Protein AF-A0A0P0WEF0-F1 (afdb_monomer_lite)

Structure (mmCIF, N/CA/C/O backbone):
data_AF-A0A0P0WEF0-F1
#
_entry.id   AF-A0A0P0WEF0-F1
#
loop_
_atom_site.group_PDB
_atom_site.id
_atom_site.type_symbol
_atom_site.label_atom_id
_atom_site.label_alt_id
_atom_site.label_comp_id
_atom_site.label_asym_id
_atom_site.label_entity_id
_atom_site.label_seq_id
_atom_site.pdbx_PDB_ins_code
_atom_site.Cartn_x
_atom_site.Cartn_y
_atom_site.Cartn_z
_atom_site.occupancy
_atom_site.B_iso_or_equiv
_atom_site.auth_seq_id
_atom_site.auth_comp_id
_atom_site.auth_asym_id
_atom_site.auth_atom_id
_atom_site.pdbx_PDB_model_num
ATOM 1 N N . MET A 1 1 ? 0.251 -20.644 21.981 1.00 50.22 1 MET A N 1
ATOM 2 C CA . MET A 1 1 ? 0.209 -19.519 22.945 1.00 50.22 1 MET A CA 1
ATOM 3 C C . MET A 1 1 ? -1.000 -18.597 22.724 1.00 50.22 1 MET A C 1
ATOM 5 O O . MET A 1 1 ? -1.786 -18.455 23.649 1.00 50.22 1 MET A O 1
ATOM 9 N N . MET A 1 2 ? -1.236 -18.055 21.515 1.00 48.12 2 MET A N 1
ATOM 10 C CA . MET A 1 2 ? -2.402 -17.180 21.246 1.00 48.12 2 MET A CA 1
ATOM 11 C C . MET A 1 2 ? -3.769 -17.810 21.558 1.00 48.12 2 MET A C 1
ATOM 13 O O . MET A 1 2 ? -4.614 -17.147 22.145 1.00 48.12 2 MET A O 1
ATOM 17 N N . ALA A 1 3 ? -3.991 -19.085 21.220 1.00 50.88 3 ALA A N 1
ATOM 18 C CA . ALA A 1 3 ? -5.283 -19.733 21.471 1.00 50.88 3 ALA A CA 1
ATOM 19 C C . ALA A 1 3 ? -5.674 -19.712 22.962 1.00 50.88 3 ALA A C 1
ATOM 21 O O . ALA A 1 3 ? -6.790 -19.336 23.301 1.00 50.88 3 ALA A O 1
ATOM 22 N N . GLN A 1 4 ? -4.731 -20.020 23.861 1.00 58.22 4 GLN A N 1
ATOM 23 C CA . GLN A 1 4 ? -4.962 -19.935 25.308 1.00 58.22 4 GLN A CA 1
ATOM 24 C C . GLN A 1 4 ? -5.206 -18.497 25.779 1.00 58.22 4 GLN A C 1
ATOM 26 O O . GLN A 1 4 ? -6.031 -18.281 26.665 1.00 58.22 4 GLN A O 1
ATOM 31 N N . PHE A 1 5 ? -4.511 -17.516 25.195 1.00 62.72 5 PHE A N 1
ATOM 32 C CA . PHE A 1 5 ? -4.733 -16.103 25.497 1.00 62.72 5 PHE A CA 1
ATOM 33 C C . PHE A 1 5 ? -6.164 -15.678 25.141 1.00 62.72 5 PHE A C 1
ATOM 35 O O . PHE A 1 5 ? -6.853 -15.088 25.972 1.00 62.72 5 PHE A O 1
ATOM 42 N N . PHE A 1 6 ? -6.647 -16.067 23.957 1.00 58.59 6 PHE A N 1
ATOM 43 C CA . PHE A 1 6 ? -8.020 -15.800 23.530 1.00 58.59 6 PHE A CA 1
ATOM 44 C C . PHE A 1 6 ? -9.062 -16.558 24.360 1.00 58.59 6 PHE A C 1
ATOM 46 O O . PHE A 1 6 ? -10.078 -15.960 24.706 1.00 58.59 6 PHE A O 1
ATOM 53 N N . CYS A 1 7 ? -8.811 -17.815 24.747 1.00 60.31 7 CYS A N 1
ATOM 54 C CA . CYS A 1 7 ? -9.675 -18.537 25.691 1.00 60.31 7 CYS A CA 1
ATOM 55 C C . CYS A 1 7 ? -9.807 -17.774 27.017 1.00 60.31 7 CYS A C 1
ATOM 57 O O . CYS A 1 7 ? -10.916 -17.483 27.449 1.00 60.31 7 CYS A O 1
ATOM 59 N N . ARG A 1 8 ? -8.688 -17.356 27.628 1.00 64.38 8 ARG A N 1
ATOM 60 C CA . ARG A 1 8 ? -8.721 -16.612 28.901 1.00 64.38 8 ARG A CA 1
ATOM 61 C C . ARG A 1 8 ? -9.395 -15.247 28.779 1.00 64.38 8 ARG A C 1
ATOM 63 O O . ARG A 1 8 ? -10.099 -14.836 29.700 1.00 64.38 8 ARG A O 1
ATOM 70 N N . MET A 1 9 ? -9.166 -14.526 27.679 1.00 63.44 9 MET A N 1
ATOM 71 C CA . MET A 1 9 ? -9.886 -13.278 27.402 1.00 63.44 9 MET A CA 1
ATOM 72 C C . MET A 1 9 ? -11.389 -13.524 27.284 1.00 63.44 9 MET A C 1
ATOM 74 O O . MET A 1 9 ? -12.169 -12.744 27.825 1.00 63.44 9 MET A O 1
ATOM 78 N N . TRP A 1 10 ? -11.789 -14.604 26.610 1.00 60.12 10 TRP A N 1
ATOM 79 C CA . TRP A 1 10 ? -13.191 -14.958 26.428 1.00 60.12 10 TRP A CA 1
ATOM 80 C C . TRP A 1 10 ? -13.883 -15.278 27.752 1.00 60.12 10 TRP A C 1
ATOM 82 O O . TRP A 1 10 ? -14.930 -14.702 28.042 1.00 60.12 10 TRP A O 1
ATOM 92 N N . ASP A 1 11 ? -13.269 -16.124 28.579 1.00 62.09 11 ASP A N 1
ATOM 93 C CA . ASP A 1 11 ? -13.808 -16.483 29.893 1.00 62.09 11 ASP A CA 1
ATOM 94 C C . ASP A 1 11 ? -13.951 -15.249 30.795 1.00 62.09 11 ASP A C 1
ATOM 96 O O . ASP A 1 11 ? -14.970 -15.072 31.464 1.00 62.09 11 ASP A O 1
ATOM 100 N N . ARG A 1 12 ? -12.972 -14.330 30.761 1.00 65.81 12 ARG A N 1
ATOM 101 C CA . ARG A 1 12 ? -13.076 -13.043 31.470 1.00 65.81 12 ARG A CA 1
ATOM 102 C C . ARG A 1 12 ? -14.209 -12.171 30.945 1.00 65.81 12 ARG A C 1
ATOM 104 O O . ARG A 1 12 ? -14.888 -11.535 31.744 1.00 65.81 12 ARG A O 1
ATOM 111 N N . ALA A 1 13 ? -14.397 -12.117 29.630 1.00 58.53 13 ALA A N 1
ATOM 112 C CA . ALA A 1 13 ? -15.390 -11.250 29.011 1.00 58.53 13 ALA A CA 1
ATOM 113 C C . ALA A 1 13 ? -16.831 -11.763 29.201 1.00 58.53 13 ALA A C 1
ATOM 115 O O . ALA A 1 13 ? -17.757 -10.957 29.268 1.00 58.53 13 ALA A O 1
ATOM 116 N N . GLN A 1 14 ? -17.029 -13.080 29.326 1.00 56.00 14 GLN A N 1
ATOM 117 C CA . GLN A 1 14 ? -18.337 -13.672 29.644 1.00 56.00 1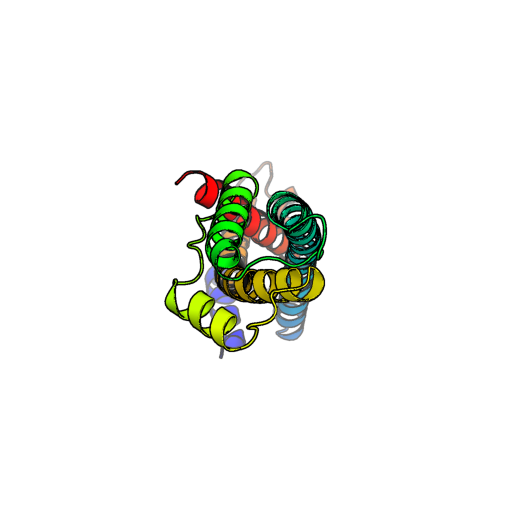4 GLN A CA 1
ATOM 118 C C . GLN A 1 14 ? -18.754 -13.416 31.101 1.00 56.00 14 GLN A C 1
ATOM 120 O O . GLN A 1 14 ? -19.948 -13.368 31.395 1.00 56.00 14 GLN A O 1
ATOM 125 N N . GLY A 1 15 ? -17.793 -13.206 32.009 1.00 51.97 15 GLY A N 1
ATOM 126 C CA . GLY A 1 15 ? -18.066 -13.162 33.442 1.00 51.97 15 GLY A CA 1
ATOM 127 C C . GLY A 1 15 ? -18.542 -14.526 33.950 1.00 51.97 15 GLY A C 1
ATOM 128 O O . GLY A 1 15 ? -19.045 -15.361 33.207 1.00 51.97 15 GLY A O 1
ATOM 129 N N . ASN A 1 16 ? -18.378 -14.791 35.242 1.00 49.12 16 ASN A N 1
ATOM 130 C CA . ASN A 1 16 ? -18.570 -16.123 35.831 1.00 49.12 16 ASN A CA 1
ATOM 131 C C . ASN A 1 16 ? -20.049 -16.598 35.903 1.00 49.12 16 ASN A C 1
ATOM 133 O O . ASN A 1 16 ? -20.422 -17.336 36.812 1.00 49.12 16 ASN A O 1
ATOM 137 N N . ARG A 1 17 ? -20.928 -16.141 35.000 1.00 47.38 17 ARG A N 1
ATOM 138 C CA . ARG A 1 17 ? -22.365 -16.430 34.990 1.00 47.38 17 ARG A CA 1
ATOM 139 C C . ARG A 1 17 ? -22.771 -17.150 33.706 1.00 47.38 17 ARG A C 1
ATOM 141 O O . ARG A 1 17 ? -22.815 -16.559 32.634 1.00 47.38 17 ARG A O 1
ATOM 148 N N . SER A 1 18 ? -23.184 -18.403 33.905 1.00 45.56 18 SER A N 1
ATOM 149 C CA . SER A 1 18 ? -23.812 -19.339 32.958 1.00 45.56 18 SER A CA 1
ATOM 150 C C . SER A 1 18 ? -22.848 -20.309 32.271 1.00 45.56 18 SER A C 1
ATOM 152 O O . SER A 1 18 ? -22.466 -20.154 31.116 1.00 45.56 18 SER A O 1
ATOM 154 N N . ARG A 1 19 ? -22.548 -21.404 32.985 1.00 40.31 19 ARG A N 1
ATOM 155 C CA . ARG A 1 19 ? -22.315 -22.719 32.370 1.00 40.31 19 ARG A CA 1
ATOM 156 C C . ARG A 1 19 ? -23.617 -23.159 31.682 1.00 40.31 19 ARG A C 1
ATOM 158 O O . ARG A 1 19 ? -24.367 -23.948 32.243 1.00 40.31 19 ARG A O 1
ATOM 165 N N . SER A 1 20 ? -23.927 -22.618 30.508 1.00 40.88 20 SER A N 1
ATOM 166 C CA . SER A 1 20 ? -24.938 -23.192 29.619 1.00 40.88 20 SER A CA 1
ATOM 167 C C . SER A 1 20 ? -24.247 -23.741 28.375 1.00 40.88 20 SER A C 1
ATOM 169 O O . SER A 1 20 ? -23.610 -23.044 27.587 1.00 40.88 20 SER A O 1
ATOM 171 N N . SER A 1 21 ? -24.321 -25.063 28.290 1.00 40.31 21 SER A N 1
ATOM 172 C CA . SER A 1 21 ? -23.773 -25.956 27.285 1.00 40.31 21 SER A CA 1
ATOM 173 C C . SER A 1 21 ? -24.120 -25.528 25.857 1.00 40.31 21 SER A C 1
ATOM 175 O O . SER A 1 21 ? -25.276 -25.624 25.473 1.00 40.31 21 SER A O 1
ATOM 177 N N . PHE A 1 22 ? -23.121 -25.078 25.086 1.00 40.88 22 PHE A N 1
ATOM 178 C CA . PHE A 1 22 ? -22.889 -25.434 23.666 1.00 40.88 22 PHE A CA 1
ATOM 179 C C . PHE A 1 22 ? -21.695 -24.672 23.052 1.00 40.88 22 PHE A C 1
ATOM 181 O O . PHE A 1 22 ? -21.118 -25.130 22.071 1.00 40.88 22 PHE A O 1
ATOM 188 N N . SER A 1 23 ? -21.279 -23.526 23.613 1.00 45.53 23 SER A N 1
ATOM 189 C CA . SER A 1 23 ? -20.244 -22.667 22.998 1.00 45.53 23 SER A CA 1
ATOM 190 C C . SER A 1 23 ? -18.832 -22.799 23.586 1.00 45.53 23 SER A C 1
ATOM 192 O O . SER A 1 23 ? -17.947 -22.046 23.190 1.00 45.53 23 SER A O 1
ATOM 194 N N . SER A 1 24 ? -18.601 -23.725 24.521 1.00 48.44 24 SER A N 1
ATOM 195 C CA . SER A 1 24 ? -17.297 -23.923 25.183 1.00 48.44 24 SER A CA 1
ATOM 196 C C . SER A 1 24 ? -16.414 -24.981 24.518 1.00 48.44 24 SER A C 1
ATOM 198 O O . SER A 1 24 ? -15.394 -25.359 25.084 1.00 48.44 24 SER A O 1
ATOM 200 N N . CYS A 1 25 ? -16.772 -25.483 23.333 1.00 43.47 25 CYS A N 1
ATOM 201 C CA . CYS A 1 25 ? -15.863 -26.340 22.583 1.00 43.47 25 CYS A CA 1
ATOM 202 C C . CYS A 1 25 ? -14.743 -25.483 21.971 1.00 43.47 25 CYS A C 1
ATOM 204 O O . CYS A 1 25 ? -15.033 -24.631 21.123 1.00 43.47 25 CYS A O 1
ATOM 206 N N . PRO A 1 26 ? -13.462 -25.736 22.303 1.00 51.09 26 PRO A N 1
ATOM 207 C CA . PRO A 1 26 ? -12.330 -25.051 21.681 1.00 51.09 26 PRO A CA 1
ATOM 208 C C . PRO A 1 26 ? -12.381 -25.111 20.148 1.00 51.09 26 PRO A C 1
ATOM 210 O O . PRO A 1 26 ? -11.958 -24.169 19.484 1.00 51.09 26 PRO A O 1
ATOM 213 N N . CYS A 1 27 ? -12.959 -26.175 19.575 1.00 45.34 27 CYS A N 1
ATOM 214 C CA . CYS A 1 27 ? -13.114 -26.326 18.129 1.00 45.34 27 CYS A CA 1
ATOM 215 C C . CYS A 1 27 ? -14.003 -25.244 17.490 1.00 45.34 27 CYS A C 1
ATOM 217 O O . CYS A 1 27 ? -13.652 -24.746 16.425 1.00 45.34 27 CYS A O 1
ATOM 219 N N . MET A 1 28 ? -15.089 -24.810 18.143 1.00 49.88 28 MET A N 1
ATOM 220 C CA . MET A 1 28 ? -15.954 -23.733 17.637 1.00 49.88 28 MET A CA 1
ATOM 221 C C . MET A 1 28 ? -15.243 -22.379 17.703 1.00 49.88 28 MET A C 1
ATOM 223 O O . MET A 1 28 ? -15.347 -21.578 16.779 1.00 49.88 28 MET A O 1
ATOM 227 N N . GLN A 1 29 ? -14.449 -22.141 18.752 1.00 55.28 29 GLN A N 1
ATOM 228 C CA . GLN A 1 29 ? -13.650 -20.920 18.879 1.00 55.28 29 GLN A CA 1
ATOM 229 C C . GLN A 1 29 ? -12.499 -20.870 17.857 1.00 55.28 29 GLN A C 1
ATOM 231 O O . GLN A 1 29 ? -12.190 -19.802 17.329 1.00 55.28 29 GLN A O 1
ATOM 236 N N . TRP A 1 30 ? -11.914 -22.019 17.504 1.00 54.09 30 TRP A N 1
ATOM 237 C CA . TRP A 1 30 ? -10.972 -22.130 16.387 1.00 54.09 30 TRP A CA 1
ATOM 238 C C . TRP A 1 30 ? -11.648 -21.915 15.034 1.00 54.09 30 TRP A C 1
ATOM 240 O O . TRP A 1 30 ? -11.135 -21.147 14.226 1.00 54.09 30 TRP A O 1
ATOM 250 N N . LEU A 1 31 ? -12.817 -22.517 14.799 1.00 53.56 31 LEU A N 1
ATOM 251 C CA . LEU A 1 31 ? -13.588 -22.304 13.571 1.00 53.56 31 LEU A CA 1
ATOM 252 C C . LEU A 1 31 ? -13.956 -20.821 13.399 1.00 53.56 31 LEU A C 1
ATOM 254 O O . LEU A 1 31 ? -13.903 -20.283 12.293 1.00 53.56 31 LEU A O 1
ATOM 258 N N . GLN A 1 32 ? -14.236 -20.132 14.507 1.00 57.50 32 GLN A N 1
ATOM 259 C CA . GLN A 1 32 ? -14.454 -18.689 14.558 1.00 57.50 32 GLN A CA 1
ATOM 260 C C . GLN A 1 32 ? -13.219 -17.869 14.175 1.00 57.50 32 GLN A C 1
ATOM 262 O O . GLN A 1 32 ? -13.318 -16.876 13.452 1.00 57.50 32 GLN A O 1
ATOM 267 N N . LEU A 1 33 ? -12.051 -18.242 14.700 1.00 61.31 33 LEU A N 1
ATOM 268 C CA . LEU A 1 33 ? -10.803 -17.560 14.386 1.00 61.31 33 LEU A CA 1
ATOM 269 C C . LEU A 1 33 ? -10.465 -17.775 12.908 1.00 61.31 33 LEU A C 1
ATOM 271 O O . LEU A 1 33 ? -10.135 -16.824 12.215 1.00 61.31 33 LEU A O 1
ATOM 275 N N . VAL A 1 34 ? -10.646 -18.996 12.401 1.00 58.56 34 VAL A N 1
ATOM 276 C CA . VAL A 1 34 ? -10.411 -19.353 10.996 1.00 58.56 34 VAL A CA 1
ATOM 277 C C . VAL A 1 34 ? -11.380 -18.632 10.059 1.00 58.56 34 VAL A C 1
ATOM 279 O O . VAL A 1 34 ? -10.959 -18.153 9.007 1.00 58.56 34 VAL A O 1
ATOM 282 N N . THR A 1 35 ? -12.661 -18.505 10.412 1.00 61.62 35 THR A N 1
ATOM 283 C CA . THR A 1 35 ? -13.631 -17.753 9.596 1.00 61.62 35 THR A CA 1
ATOM 284 C C . THR A 1 35 ? -13.340 -16.256 9.609 1.00 61.62 35 THR A C 1
ATOM 286 O O . THR A 1 35 ? -13.321 -15.648 8.542 1.00 61.62 35 THR A O 1
ATOM 289 N N . ASN A 1 36 ? -13.019 -15.663 10.765 1.00 62.44 36 ASN A N 1
ATOM 290 C CA . ASN A 1 36 ? -12.628 -14.251 10.834 1.00 62.44 36 ASN A CA 1
ATOM 291 C C . ASN A 1 36 ? -11.330 -13.979 10.079 1.00 62.44 36 ASN A C 1
ATOM 293 O O . ASN A 1 36 ? -11.269 -13.015 9.324 1.00 62.44 36 ASN A O 1
ATOM 297 N N . VAL A 1 37 ? -10.319 -14.839 10.232 1.00 64.94 37 VAL A N 1
ATOM 298 C CA . VAL A 1 37 ? -9.066 -14.733 9.481 1.00 64.94 37 VAL A CA 1
ATOM 299 C C . VAL A 1 37 ? -9.347 -14.864 7.989 1.00 64.94 37 VAL A C 1
ATOM 301 O O . VAL A 1 37 ? -8.816 -14.064 7.238 1.00 64.94 37 VAL A O 1
ATOM 304 N N . ASN A 1 38 ? -10.232 -15.762 7.544 1.00 65.69 38 ASN A N 1
ATOM 305 C CA . ASN A 1 38 ? -10.619 -15.851 6.131 1.00 65.69 38 ASN A CA 1
ATOM 306 C C . ASN A 1 38 ? -11.346 -14.600 5.620 1.00 65.69 38 ASN A C 1
ATOM 308 O O . ASN A 1 38 ? -11.059 -14.148 4.515 1.00 65.69 38 ASN A O 1
ATOM 312 N N . VAL A 1 39 ? -12.275 -14.029 6.393 1.00 67.31 39 VAL A N 1
ATOM 313 C CA . VAL A 1 39 ? -12.980 -12.794 6.005 1.00 67.31 39 VAL A CA 1
ATOM 314 C C . VAL A 1 39 ? -12.003 -11.621 5.946 1.00 67.31 39 VAL A C 1
ATOM 316 O O . VAL A 1 39 ? -11.963 -10.919 4.940 1.00 67.31 39 VAL A O 1
ATOM 319 N N . LEU A 1 40 ? -11.160 -11.451 6.968 1.00 65.88 40 LEU A N 1
ATOM 320 C CA . LEU A 1 40 ? -10.079 -10.463 6.978 1.00 65.88 40 LEU A CA 1
ATOM 321 C C . LEU A 1 40 ? -9.134 -10.676 5.799 1.00 65.88 40 LEU A C 1
ATOM 323 O O . LEU A 1 40 ? -8.823 -9.717 5.103 1.00 65.88 40 LEU A O 1
ATOM 327 N N . PHE A 1 41 ? -8.721 -11.915 5.526 1.00 66.88 41 PHE A N 1
ATOM 328 C CA . PHE A 1 41 ? -7.840 -12.251 4.409 1.00 66.88 41 PHE A CA 1
ATOM 329 C C . PHE A 1 41 ? -8.494 -11.915 3.070 1.00 66.88 41 PHE A C 1
ATOM 331 O O . PHE A 1 41 ? -7.845 -11.355 2.200 1.00 66.88 41 PHE A O 1
ATOM 338 N N . ARG A 1 42 ? -9.799 -12.165 2.911 1.00 66.69 42 ARG A N 1
ATOM 339 C CA . ARG A 1 42 ? -10.547 -11.788 1.703 1.00 66.69 42 ARG A CA 1
ATOM 340 C C . ARG A 1 42 ? -10.653 -10.276 1.532 1.00 66.69 42 ARG A C 1
ATOM 342 O O . ARG A 1 42 ? -10.402 -9.789 0.435 1.00 66.69 42 ARG A O 1
ATOM 349 N N . VAL A 1 43 ? -10.986 -9.537 2.592 1.00 68.56 43 VAL A N 1
ATOM 350 C CA . VAL A 1 43 ? -11.074 -8.066 2.548 1.00 68.56 43 VAL A CA 1
ATOM 351 C C . VAL A 1 43 ? -9.703 -7.458 2.253 1.00 68.56 43 VAL A C 1
ATOM 353 O O . VAL A 1 43 ? -9.568 -6.639 1.350 1.00 68.56 43 VAL A O 1
ATOM 356 N N . THR A 1 44 ? -8.661 -7.913 2.948 1.00 68.12 44 THR A N 1
ATOM 357 C CA . THR A 1 44 ? -7.285 -7.442 2.740 1.00 68.12 44 THR A CA 1
ATOM 358 C C . THR A 1 44 ? -6.735 -7.821 1.364 1.00 68.12 44 THR A C 1
ATOM 360 O O . THR A 1 44 ? -6.095 -6.989 0.725 1.00 68.12 44 THR A O 1
ATOM 363 N N . TYR A 1 45 ? -7.020 -9.025 0.862 1.00 69.06 45 TYR A N 1
ATOM 364 C CA . TYR A 1 45 ? -6.629 -9.462 -0.480 1.00 69.06 45 TYR A CA 1
ATOM 365 C C . TYR A 1 45 ? -7.342 -8.661 -1.573 1.00 69.06 45 TYR A C 1
ATOM 367 O O . TYR A 1 45 ? -6.701 -8.240 -2.535 1.00 69.06 45 TYR A O 1
ATOM 375 N N . LEU A 1 46 ? -8.640 -8.385 -1.411 1.00 67.94 46 LEU A N 1
ATOM 376 C CA . LEU A 1 46 ? -9.387 -7.551 -2.350 1.00 67.94 46 LEU A CA 1
ATOM 377 C C . LEU A 1 46 ? -8.831 -6.119 -2.383 1.00 67.94 46 LEU A C 1
ATOM 379 O O . LEU A 1 46 ? -8.552 -5.605 -3.466 1.00 67.94 46 LEU A O 1
ATOM 383 N N . SER A 1 47 ? -8.577 -5.510 -1.219 1.00 69.69 47 SER A N 1
ATOM 384 C CA . SER A 1 47 ? -7.925 -4.195 -1.135 1.00 69.69 47 SER A CA 1
ATOM 385 C C . SER A 1 47 ? -6.529 -4.197 -1.767 1.00 69.69 47 SER A C 1
ATOM 387 O O . SER A 1 47 ? -6.158 -3.239 -2.444 1.00 69.69 47 SER A O 1
ATOM 389 N N . LEU A 1 48 ? -5.767 -5.286 -1.617 1.00 70.56 48 LEU A N 1
ATOM 390 C CA . LEU A 1 48 ? -4.457 -5.448 -2.249 1.00 70.56 48 LEU A CA 1
ATOM 391 C C . LEU A 1 48 ? -4.558 -5.527 -3.784 1.00 70.56 48 LEU A C 1
ATOM 393 O O . LEU A 1 48 ? -3.734 -4.932 -4.477 1.00 70.56 48 LEU A O 1
ATOM 397 N N . ILE A 1 49 ? -5.554 -6.240 -4.329 1.00 73.00 49 ILE A N 1
ATOM 398 C CA . ILE A 1 49 ? -5.776 -6.336 -5.783 1.00 73.00 49 ILE A CA 1
ATOM 399 C C . ILE A 1 49 ? -6.158 -4.974 -6.362 1.00 73.00 49 ILE A C 1
ATOM 401 O O . ILE A 1 49 ? -5.572 -4.550 -7.360 1.00 73.00 49 ILE A O 1
ATOM 405 N N . ILE A 1 50 ? -7.115 -4.284 -5.736 1.00 73.31 50 ILE A N 1
ATOM 406 C CA . ILE A 1 50 ? -7.570 -2.965 -6.191 1.00 73.31 50 ILE A CA 1
ATOM 407 C C . ILE A 1 50 ? -6.403 -1.972 -6.140 1.00 73.31 50 ILE A C 1
ATOM 409 O O . ILE A 1 50 ? -6.136 -1.287 -7.128 1.00 73.31 50 ILE A O 1
ATOM 413 N N . GLY A 1 51 ? -5.645 -1.968 -5.038 1.00 75.75 51 GLY A N 1
ATOM 414 C CA . GLY A 1 51 ? -4.439 -1.153 -4.899 1.00 75.75 51 GLY A CA 1
ATOM 415 C C . GLY A 1 51 ? -3.388 -1.464 -5.968 1.00 75.75 51 GLY A C 1
ATOM 416 O O . GLY A 1 51 ? -2.818 -0.546 -6.549 1.00 75.75 51 GLY A O 1
ATOM 417 N N . LYS A 1 52 ? -3.173 -2.741 -6.310 1.00 82.44 52 LYS A N 1
ATOM 418 C CA . LYS A 1 52 ? -2.234 -3.141 -7.370 1.00 82.44 52 LYS A CA 1
ATOM 419 C C . LYS A 1 52 ? -2.626 -2.582 -8.738 1.00 82.44 52 LYS A C 1
ATOM 421 O O . LYS A 1 52 ? -1.775 -2.014 -9.416 1.00 82.44 52 LYS A O 1
ATOM 426 N N . LEU A 1 53 ? -3.886 -2.729 -9.151 1.00 85.56 53 LEU A N 1
ATOM 427 C CA . LEU A 1 53 ? -4.358 -2.192 -10.437 1.00 85.56 53 LEU A CA 1
ATOM 428 C C . LEU A 1 53 ? -4.203 -0.673 -10.498 1.00 85.56 53 LEU A C 1
ATOM 430 O O . LEU A 1 53 ? -3.874 -0.108 -11.539 1.00 85.56 53 LEU A O 1
ATOM 434 N N . TYR A 1 54 ? -4.428 -0.022 -9.365 1.00 85.94 54 TYR A N 1
ATOM 435 C CA . TYR A 1 54 ? -4.313 1.412 -9.238 1.00 85.94 54 TYR A CA 1
ATOM 436 C C . TYR A 1 54 ? -2.866 1.909 -9.375 1.00 85.94 54 TYR A C 1
ATOM 438 O O . TYR A 1 54 ? -2.600 2.812 -10.168 1.00 85.94 54 TYR A O 1
ATOM 446 N N . VAL A 1 55 ? -1.923 1.270 -8.675 1.00 87.31 55 VAL A N 1
ATOM 447 C CA . VAL A 1 55 ? -0.486 1.577 -8.778 1.00 87.31 55 VAL A CA 1
ATOM 448 C C . VAL A 1 55 ? 0.010 1.367 -10.206 1.00 87.31 55 VAL A C 1
ATOM 450 O O . VAL A 1 55 ? 0.691 2.239 -10.728 1.00 87.31 55 VAL A O 1
ATOM 453 N N . VAL A 1 56 ? -0.401 0.283 -10.877 1.00 90.25 56 VAL A N 1
ATOM 454 C CA . VAL A 1 56 ? -0.048 0.044 -12.289 1.00 90.25 56 VAL A CA 1
ATOM 455 C C . VAL A 1 56 ? -0.504 1.203 -13.178 1.00 90.25 56 VAL A C 1
ATOM 457 O O . VAL A 1 56 ? 0.291 1.715 -13.956 1.00 90.25 56 VAL A O 1
ATOM 460 N N . ARG A 1 57 ? -1.741 1.690 -13.017 1.00 90.88 57 ARG A N 1
ATOM 461 C CA . ARG A 1 57 ? -2.235 2.843 -13.791 1.00 90.88 57 ARG A CA 1
ATOM 462 C C . ARG A 1 57 ? -1.447 4.126 -13.524 1.00 90.88 57 ARG A C 1
ATOM 464 O O . ARG A 1 57 ? -1.296 4.931 -14.437 1.00 90.88 57 ARG A O 1
ATOM 471 N N . ILE A 1 58 ? -0.989 4.351 -12.291 1.00 91.00 58 ILE A N 1
ATOM 472 C CA . ILE A 1 58 ? -0.129 5.499 -11.967 1.00 91.00 58 ILE A CA 1
ATOM 473 C C . ILE A 1 58 ? 1.241 5.329 -12.623 1.00 91.00 58 ILE A C 1
ATOM 475 O O . ILE A 1 58 ? 1.715 6.269 -13.254 1.00 91.00 58 ILE A O 1
ATOM 479 N N . CYS A 1 59 ? 1.849 4.144 -12.511 1.00 92.44 59 CYS A N 1
ATOM 480 C CA . CYS A 1 59 ? 3.124 3.843 -13.155 1.00 92.44 59 CYS A CA 1
ATOM 481 C C . CYS A 1 59 ? 3.060 4.107 -14.658 1.00 92.44 59 CYS A C 1
ATOM 483 O O . CYS A 1 59 ? 3.964 4.733 -15.185 1.00 92.44 59 CYS A O 1
ATOM 485 N N . ASP A 1 60 ? 1.981 3.701 -15.324 1.00 93.12 60 ASP A N 1
ATOM 486 C CA . ASP A 1 60 ? 1.815 3.895 -16.768 1.00 93.12 60 ASP A CA 1
ATOM 487 C C . ASP A 1 60 ? 1.783 5.362 -17.152 1.00 93.12 60 ASP A C 1
ATOM 489 O O . ASP A 1 60 ? 2.441 5.769 -18.107 1.00 93.12 60 ASP A O 1
ATOM 493 N N . LYS A 1 61 ? 1.035 6.161 -16.389 1.00 93.25 61 LYS A N 1
ATOM 494 C CA . LYS A 1 61 ? 0.939 7.604 -16.609 1.00 93.25 61 LYS A CA 1
ATOM 495 C C . LYS A 1 61 ? 2.292 8.279 -16.415 1.00 93.25 61 LYS A C 1
ATOM 497 O O . LYS A 1 61 ? 2.737 8.985 -17.309 1.00 93.25 61 LYS A O 1
ATOM 502 N N . VAL A 1 62 ? 2.949 8.014 -15.285 1.00 92.75 62 VAL A N 1
ATOM 503 C CA . VAL A 1 62 ? 4.246 8.620 -14.951 1.00 92.75 62 VAL A CA 1
ATOM 504 C C . VAL A 1 62 ? 5.332 8.175 -15.931 1.00 92.75 62 VAL A C 1
ATOM 506 O O . VAL A 1 62 ? 6.135 8.994 -16.363 1.00 92.75 62 VAL A O 1
ATOM 509 N N . PHE A 1 63 ? 5.341 6.897 -16.315 1.00 92.12 63 PHE A N 1
ATOM 510 C CA . PHE A 1 63 ? 6.291 6.381 -17.293 1.00 92.12 63 PHE A CA 1
ATOM 511 C C . PHE A 1 63 ? 6.074 7.039 -18.652 1.00 92.12 63 PHE A C 1
ATOM 513 O O . PHE A 1 63 ? 7.025 7.548 -19.213 1.00 92.12 63 PHE A O 1
ATOM 520 N N . THR A 1 64 ? 4.834 7.115 -19.143 1.00 90.06 64 THR A N 1
ATOM 521 C CA . THR A 1 64 ? 4.528 7.753 -20.439 1.00 90.06 64 THR A CA 1
ATOM 522 C C . THR A 1 64 ? 4.889 9.245 -20.459 1.00 90.06 64 THR A C 1
ATOM 524 O O . THR A 1 64 ? 5.211 9.785 -21.514 1.00 90.06 64 THR A O 1
ATOM 527 N N . GLU A 1 65 ? 4.829 9.922 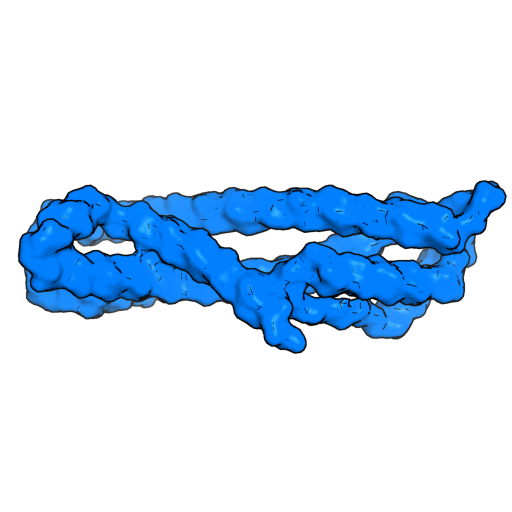-19.309 1.00 91.62 65 GLU A N 1
ATOM 528 C CA . GLU A 1 65 ? 5.183 11.339 -19.171 1.00 91.62 65 GLU A CA 1
ATOM 529 C C . GLU A 1 65 ? 6.701 11.585 -19.183 1.00 91.62 65 GLU A C 1
ATOM 531 O O . GLU A 1 65 ? 7.143 12.592 -19.733 1.00 91.62 65 GLU A O 1
ATOM 536 N N . LEU A 1 66 ? 7.494 10.673 -18.608 1.00 90.12 66 LEU A N 1
ATOM 537 C CA . LEU A 1 66 ? 8.950 10.825 -18.478 1.00 90.12 66 LEU A CA 1
ATOM 538 C C . LEU A 1 66 ? 9.780 10.011 -19.475 1.00 90.12 66 LEU A C 1
ATOM 540 O O . LEU A 1 66 ? 10.953 10.321 -19.670 1.00 90.12 66 LEU A O 1
ATOM 544 N N . SER A 1 67 ? 9.220 8.958 -20.068 1.00 88.06 67 SER A N 1
ATOM 545 C CA . SER A 1 67 ? 9.929 8.110 -21.025 1.00 88.06 67 SER A CA 1
ATOM 546 C C . SER A 1 67 ? 10.251 8.894 -22.287 1.00 88.06 67 SER A C 1
ATOM 548 O O . SER A 1 67 ? 9.404 9.637 -22.795 1.00 88.06 67 SER A O 1
ATOM 550 N N . ASP A 1 68 ? 11.434 8.666 -22.847 1.00 85.75 68 ASP A N 1
ATOM 551 C CA . ASP A 1 68 ? 11.756 9.206 -24.160 1.00 85.75 68 ASP A CA 1
ATOM 552 C C . ASP A 1 68 ? 10.868 8.532 -25.220 1.00 85.75 68 ASP A C 1
ATOM 554 O O . ASP A 1 68 ? 10.767 7.307 -25.304 1.00 85.75 68 ASP A O 1
ATOM 558 N N . LYS A 1 69 ? 10.197 9.345 -26.041 1.00 81.81 69 LYS A N 1
ATOM 559 C CA . LYS A 1 69 ? 9.263 8.881 -27.077 1.00 81.81 69 LYS A CA 1
ATOM 560 C C . LYS A 1 69 ? 9.951 8.037 -28.148 1.00 81.81 69 LYS A C 1
ATOM 562 O O . LYS A 1 69 ? 9.276 7.249 -28.804 1.00 81.81 69 LYS A O 1
ATOM 567 N N . ASN A 1 70 ? 11.260 8.216 -28.329 1.00 82.81 70 ASN A N 1
ATOM 568 C CA . ASN A 1 70 ? 12.028 7.501 -29.343 1.00 82.81 70 ASN A CA 1
ATOM 569 C C . ASN A 1 70 ? 12.481 6.124 -28.852 1.00 82.81 70 ASN A C 1
ATOM 571 O O . ASN A 1 70 ? 12.331 5.140 -29.569 1.00 82.81 70 ASN A O 1
ATOM 575 N N . THR A 1 71 ? 13.027 6.051 -27.635 1.00 81.44 71 THR A N 1
ATOM 576 C CA . THR A 1 71 ? 13.586 4.806 -27.082 1.00 81.44 71 THR A CA 1
ATOM 577 C C . THR A 1 71 ? 12.566 4.000 -26.279 1.00 81.44 71 THR A C 1
ATOM 579 O O . THR A 1 71 ? 12.764 2.807 -26.090 1.00 81.44 71 THR A O 1
ATOM 582 N N . GLN A 1 72 ? 11.471 4.622 -25.821 1.00 84.19 72 GLN A N 1
ATOM 583 C CA . GLN A 1 72 ? 10.521 4.057 -24.850 1.00 84.19 72 GLN A CA 1
ATOM 584 C C . GLN A 1 72 ? 11.186 3.590 -23.546 1.00 84.19 72 GLN A C 1
ATOM 586 O O . GLN A 1 72 ? 10.648 2.741 -22.831 1.00 84.19 72 GLN A O 1
ATOM 591 N N . LEU A 1 73 ? 12.348 4.161 -23.227 1.00 86.94 73 LEU A N 1
ATOM 592 C CA . LEU A 1 73 ? 13.097 3.889 -22.009 1.00 86.94 73 LEU A CA 1
ATOM 593 C C . LEU A 1 73 ? 13.021 5.094 -21.077 1.00 86.94 73 LEU A C 1
ATOM 595 O O . LEU A 1 73 ? 12.954 6.250 -21.507 1.00 86.94 73 LEU A O 1
ATOM 599 N N . LEU A 1 74 ? 13.008 4.803 -19.781 1.00 86.69 74 LEU A N 1
ATOM 600 C CA . LEU A 1 74 ? 13.116 5.811 -18.741 1.00 86.69 74 LEU A CA 1
ATOM 601 C C . LEU A 1 74 ? 14.597 6.066 -18.458 1.00 86.69 74 LEU A C 1
ATOM 603 O O . LEU A 1 74 ? 15.330 5.130 -18.128 1.00 86.69 74 LEU A O 1
ATOM 607 N N . ASP A 1 75 ? 15.018 7.326 -18.570 1.00 85.56 75 ASP A N 1
ATOM 608 C CA . ASP A 1 75 ? 16.391 7.708 -18.262 1.00 85.56 75 ASP A CA 1
ATOM 609 C C . ASP A 1 75 ? 16.693 7.528 -16.769 1.00 85.56 75 ASP A C 1
ATOM 611 O O . ASP A 1 75 ? 15.838 7.730 -15.898 1.00 85.56 75 ASP A O 1
ATOM 615 N N . ILE A 1 76 ? 17.949 7.213 -16.479 1.00 81.06 76 ILE A N 1
ATOM 616 C CA . ILE A 1 76 ? 18.485 6.984 -15.142 1.00 81.06 76 ILE A CA 1
ATOM 617 C C . ILE A 1 76 ? 18.199 8.180 -14.225 1.00 81.06 76 ILE A C 1
ATOM 619 O O . ILE A 1 76 ? 17.685 8.006 -13.118 1.00 81.06 76 ILE A O 1
ATOM 623 N N . SER A 1 77 ? 18.452 9.406 -14.696 1.00 81.38 77 SER A N 1
ATOM 624 C CA . SER A 1 77 ? 18.221 10.624 -13.905 1.00 81.38 77 SER A CA 1
ATOM 625 C C . SER A 1 77 ? 16.736 10.844 -13.589 1.00 81.38 77 SER A C 1
ATOM 627 O O . SER A 1 77 ? 16.372 11.343 -12.519 1.00 81.38 77 SER A O 1
ATOM 629 N N . SER A 1 78 ? 15.864 10.401 -14.497 1.00 86.75 78 SER A N 1
ATOM 630 C CA . SER A 1 78 ? 14.419 10.541 -14.373 1.00 86.75 78 SER A CA 1
ATOM 631 C C . SER A 1 78 ? 13.787 9.487 -13.461 1.00 86.75 78 SER A C 1
ATOM 633 O O . SER A 1 78 ? 12.700 9.733 -12.943 1.00 86.75 78 SER A O 1
ATOM 635 N N . LEU A 1 79 ? 14.463 8.366 -13.164 1.00 88.06 79 LEU A N 1
ATOM 636 C CA . LEU A 1 79 ? 13.934 7.305 -12.292 1.00 88.06 79 LEU A CA 1
ATOM 637 C C . LEU A 1 79 ? 13.598 7.812 -10.884 1.00 88.06 79 LEU A C 1
ATOM 639 O O . LEU A 1 79 ? 12.548 7.479 -10.325 1.00 88.06 79 LEU A O 1
ATOM 643 N N . HIS A 1 80 ? 14.472 8.635 -10.305 1.00 88.38 80 HIS A N 1
ATOM 644 C CA . HIS A 1 80 ? 14.232 9.230 -8.993 1.00 88.38 80 HIS A CA 1
ATOM 645 C C . HIS A 1 80 ? 13.001 10.146 -9.021 1.00 88.38 80 HIS A C 1
ATOM 647 O O . HIS A 1 80 ? 12.109 10.025 -8.180 1.00 88.38 80 HIS A O 1
ATOM 653 N N . VAL A 1 81 ? 12.900 11.004 -10.040 1.00 90.19 81 VAL A N 1
ATOM 654 C CA . VAL A 1 81 ? 11.759 11.910 -10.229 1.00 90.19 81 VAL A CA 1
ATOM 655 C C . VAL A 1 81 ? 10.466 11.122 -10.462 1.00 90.19 81 VAL A C 1
ATOM 657 O O . VAL A 1 81 ? 9.448 11.416 -9.839 1.00 90.19 81 VAL A O 1
ATOM 660 N N . ALA A 1 82 ? 10.511 10.073 -11.286 1.00 91.94 82 ALA A N 1
ATOM 661 C CA . ALA A 1 82 ? 9.395 9.169 -11.540 1.00 91.94 82 ALA A CA 1
ATOM 662 C C . ALA A 1 82 ? 8.896 8.537 -10.240 1.00 91.94 82 ALA A C 1
ATOM 664 O O . ALA A 1 82 ? 7.700 8.541 -9.952 1.00 91.94 82 ALA A O 1
ATOM 665 N N . THR A 1 83 ? 9.822 8.048 -9.416 1.00 91.69 83 THR A N 1
ATOM 666 C CA . THR A 1 83 ? 9.504 7.442 -8.121 1.00 91.69 83 THR A CA 1
ATOM 667 C C . THR A 1 83 ? 8.818 8.451 -7.200 1.00 91.69 83 THR A C 1
ATOM 669 O O . THR A 1 83 ? 7.768 8.144 -6.633 1.00 91.69 83 THR A O 1
ATOM 672 N N . LEU A 1 84 ? 9.332 9.683 -7.113 1.00 91.62 84 LEU A N 1
ATOM 673 C CA . LEU A 1 84 ? 8.693 10.758 -6.350 1.00 91.62 84 LEU A CA 1
ATOM 674 C C . LEU A 1 84 ? 7.288 11.083 -6.871 1.00 91.62 84 LEU A C 1
ATOM 676 O O . LEU A 1 84 ? 6.359 11.225 -6.077 1.00 91.62 84 LEU A O 1
ATOM 680 N N . MET A 1 85 ? 7.098 11.163 -8.189 1.00 91.62 85 MET A N 1
ATOM 681 C CA . MET A 1 85 ? 5.789 11.439 -8.789 1.00 91.62 85 MET A CA 1
ATOM 682 C C . MET A 1 85 ? 4.776 10.324 -8.536 1.00 91.62 85 MET A C 1
ATOM 684 O O . MET A 1 85 ? 3.604 10.608 -8.263 1.00 91.62 85 MET A O 1
ATOM 688 N N . VAL A 1 86 ? 5.215 9.064 -8.573 1.00 92.31 86 VAL A N 1
ATOM 689 C CA . VAL A 1 86 ? 4.378 7.916 -8.220 1.00 92.31 86 VAL A CA 1
ATOM 690 C C . VAL A 1 86 ? 3.956 7.996 -6.756 1.00 92.31 86 VAL A C 1
ATOM 692 O O . VAL A 1 86 ? 2.760 7.939 -6.478 1.00 92.31 86 VAL A O 1
ATOM 695 N N . TYR A 1 87 ? 4.898 8.173 -5.825 1.00 89.94 87 TYR A N 1
ATOM 696 C CA . TYR A 1 87 ? 4.587 8.255 -4.393 1.00 89.94 87 TYR A CA 1
ATOM 697 C C . TYR A 1 87 ? 3.709 9.469 -4.070 1.00 89.94 87 TYR A C 1
ATOM 699 O O . TYR A 1 87 ? 2.738 9.347 -3.329 1.00 89.94 87 TYR A O 1
ATOM 707 N N . ASN A 1 88 ? 3.950 10.613 -4.712 1.00 90.31 88 ASN A N 1
ATOM 708 C CA . ASN A 1 88 ? 3.087 11.788 -4.609 1.00 90.31 88 ASN A CA 1
ATOM 709 C C . ASN A 1 88 ? 1.662 11.496 -5.116 1.00 90.31 88 ASN A C 1
ATOM 711 O O . ASN A 1 88 ? 0.678 11.843 -4.466 1.00 90.31 88 ASN A O 1
ATOM 715 N N . SER A 1 89 ? 1.530 10.812 -6.255 1.00 88.19 89 SER A N 1
ATOM 716 C CA . SER A 1 89 ? 0.229 10.431 -6.824 1.00 88.19 89 SER A CA 1
ATOM 717 C C . SER A 1 89 ? -0.513 9.407 -5.967 1.00 88.19 89 SER A C 1
ATOM 719 O O . SER A 1 89 ? -1.739 9.484 -5.857 1.00 88.19 89 SER A O 1
ATOM 721 N N . ILE A 1 90 ? 0.219 8.468 -5.362 1.00 85.12 90 ILE A N 1
ATOM 722 C CA . ILE A 1 90 ? -0.282 7.494 -4.389 1.00 85.12 90 ILE A CA 1
ATOM 723 C C . ILE A 1 90 ? -0.792 8.234 -3.154 1.00 85.12 90 ILE A C 1
ATOM 725 O O . ILE A 1 90 ? -1.961 8.088 -2.820 1.00 85.12 90 ILE A O 1
ATOM 729 N N . ASN A 1 91 ? 0.028 9.087 -2.542 1.00 83.56 91 ASN A N 1
ATOM 730 C CA . ASN A 1 91 ? -0.321 9.810 -1.318 1.00 83.56 91 ASN A CA 1
ATOM 731 C C . ASN A 1 91 ? -1.488 10.790 -1.517 1.00 83.56 91 ASN A C 1
ATOM 733 O O . ASN A 1 91 ? -2.251 11.026 -0.588 1.00 83.56 91 ASN A O 1
ATOM 737 N N . LYS A 1 92 ? -1.668 11.339 -2.727 1.00 81.06 92 LYS A N 1
ATOM 738 C CA . LYS A 1 92 ? -2.812 12.208 -3.050 1.00 81.06 92 LYS A CA 1
ATOM 739 C C . LYS A 1 92 ? -4.136 11.463 -3.192 1.00 81.06 92 LYS A C 1
ATOM 741 O O . LYS A 1 92 ? -5.182 12.031 -2.901 1.00 81.06 92 LYS A O 1
ATOM 746 N N . GLN A 1 93 ? -4.110 10.244 -3.727 1.00 72.06 93 GLN A N 1
ATOM 747 C CA . GLN A 1 93 ? -5.328 9.561 -4.177 1.00 72.06 93 GLN A CA 1
ATOM 748 C C . GLN A 1 93 ? -5.706 8.354 -3.311 1.00 72.06 93 GLN A C 1
ATOM 750 O O . GLN A 1 93 ? -6.883 8.007 -3.228 1.00 72.06 93 GLN A O 1
ATOM 755 N N . LEU A 1 94 ? -4.739 7.707 -2.656 1.00 68.19 94 LEU A N 1
ATOM 756 C CA . LEU A 1 94 ? -4.991 6.637 -1.697 1.00 68.19 94 LEU A CA 1
ATOM 757 C C . LEU A 1 94 ? -5.102 7.246 -0.300 1.00 68.19 94 LEU A C 1
ATOM 759 O O . LEU A 1 94 ? -4.112 7.679 0.280 1.00 68.19 94 LEU A O 1
ATOM 763 N N . ALA A 1 95 ? -6.318 7.246 0.247 1.00 60.53 95 ALA A N 1
ATOM 764 C CA . ALA A 1 95 ? -6.549 7.620 1.635 1.00 60.53 95 ALA A CA 1
ATOM 765 C C . ALA A 1 95 ? -5.789 6.653 2.558 1.00 60.53 95 ALA A C 1
ATOM 767 O O . ALA A 1 95 ? -6.055 5.449 2.582 1.00 60.53 95 ALA A O 1
ATOM 768 N N . GLY A 1 96 ? -4.815 7.170 3.300 1.00 66.94 96 GLY A N 1
ATOM 769 C CA . GLY A 1 96 ? -3.990 6.376 4.196 1.00 66.94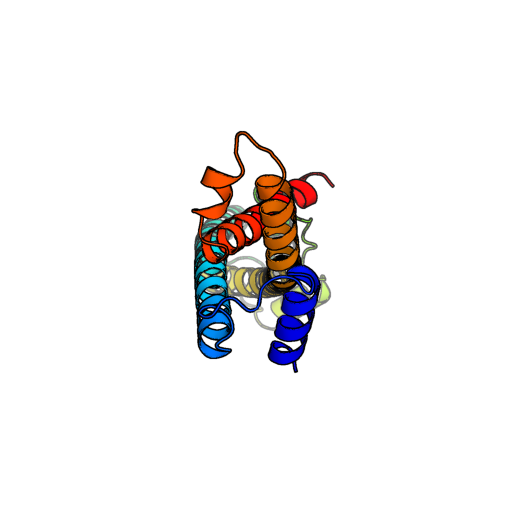 96 GLY A CA 1
ATOM 770 C C . GLY A 1 96 ? -2.813 7.169 4.757 1.00 66.94 96 GLY A C 1
ATOM 771 O O . GLY A 1 96 ? -2.650 8.338 4.422 1.00 66.94 96 GLY A O 1
ATOM 772 N N . PRO A 1 97 ? -1.987 6.537 5.609 1.00 67.69 97 PRO A N 1
ATOM 773 C CA . PRO A 1 97 ? -0.809 7.188 6.161 1.00 67.69 97 PRO A CA 1
ATOM 774 C C . PRO A 1 97 ? 0.161 7.523 5.030 1.00 67.69 97 PRO A C 1
ATOM 776 O O . PRO A 1 97 ? 0.410 6.649 4.187 1.00 67.69 97 PRO A O 1
ATOM 779 N N . HIS A 1 98 ? 0.723 8.734 5.062 1.00 75.00 98 HIS A N 1
ATOM 780 C CA . HIS A 1 98 ? 1.725 9.183 4.099 1.00 75.00 98 HIS A CA 1
ATOM 781 C C . HIS A 1 98 ? 2.825 8.131 3.931 1.00 75.00 98 HIS A C 1
ATOM 783 O O . HIS A 1 98 ? 3.317 7.560 4.910 1.00 75.00 98 HIS A O 1
ATOM 789 N N . LYS A 1 99 ? 3.159 7.829 2.676 1.00 78.38 99 LYS A N 1
ATOM 790 C CA . LYS A 1 99 ? 4.243 6.919 2.320 1.00 78.38 99 LYS A CA 1
ATOM 791 C C . LYS A 1 99 ? 5.436 7.716 1.869 1.00 78.38 99 LYS A C 1
ATOM 793 O O . LYS A 1 99 ? 5.357 8.416 0.860 1.00 78.38 99 LYS A O 1
ATOM 798 N N . ASP A 1 100 ? 6.522 7.562 2.604 1.00 82.69 100 ASP A N 1
ATOM 799 C CA . ASP A 1 100 ? 7.791 8.113 2.187 1.00 82.69 100 ASP A CA 1
ATOM 800 C C . ASP A 1 100 ? 8.322 7.308 0.995 1.00 82.69 100 ASP A C 1
ATOM 802 O O . ASP A 1 100 ? 8.234 6.074 0.989 1.00 82.69 100 ASP A O 1
ATOM 806 N N . PRO A 1 101 ? 8.838 7.987 -0.038 1.00 85.25 101 PRO A N 1
ATOM 807 C CA . PRO A 1 101 ? 9.502 7.323 -1.146 1.00 85.25 101 PRO A CA 1
ATOM 808 C C . PRO A 1 101 ? 10.762 6.589 -0.654 1.00 85.25 101 PRO A C 1
ATOM 810 O O . PRO A 1 101 ? 11.335 6.947 0.382 1.00 85.25 101 PRO A O 1
ATOM 813 N N . PRO A 1 102 ? 11.239 5.573 -1.393 1.00 83.06 102 PRO A N 1
ATOM 814 C CA . PRO A 1 102 ? 12.492 4.903 -1.069 1.00 83.06 102 PRO A CA 1
ATOM 815 C C . PRO A 1 102 ? 13.652 5.902 -1.052 1.00 83.06 102 PRO A C 1
ATOM 817 O O . PRO A 1 102 ? 13.702 6.843 -1.846 1.00 83.06 102 PRO A O 1
ATOM 820 N N . CYS A 1 103 ? 14.614 5.679 -0.155 1.00 82.81 103 CYS A N 1
ATOM 821 C CA . CYS A 1 103 ? 15.792 6.532 -0.055 1.00 82.81 103 CYS A CA 1
ATOM 822 C C . CYS A 1 103 ? 16.560 6.572 -1.382 1.00 82.81 103 CYS A C 1
ATOM 824 O O . CYS A 1 103 ? 16.688 5.550 -2.062 1.00 82.81 103 CYS A O 1
ATOM 826 N N . MET A 1 104 ? 17.157 7.726 -1.689 1.00 81.06 104 MET A N 1
ATOM 827 C CA . MET A 1 104 ? 17.928 7.939 -2.918 1.00 81.06 104 MET A CA 1
ATOM 828 C C . MET A 1 104 ? 18.995 6.859 -3.142 1.00 81.06 104 MET A C 1
ATOM 830 O O . MET A 1 104 ? 19.164 6.418 -4.266 1.00 81.06 104 MET A O 1
ATOM 834 N N . ASN A 1 105 ? 19.635 6.349 -2.084 1.00 85.31 105 ASN A N 1
ATOM 835 C CA . ASN A 1 105 ? 20.637 5.277 -2.180 1.00 85.31 105 ASN A CA 1
ATOM 836 C C . ASN A 1 105 ? 20.070 3.961 -2.744 1.00 85.31 105 ASN A C 1
ATOM 838 O O . ASN A 1 105 ? 20.771 3.239 -3.443 1.00 85.31 105 ASN A O 1
ATOM 842 N N . VAL A 1 106 ? 18.807 3.636 -2.446 1.00 85.69 106 VAL A N 1
ATOM 843 C CA . VAL A 1 106 ? 18.144 2.425 -2.961 1.00 85.69 106 VAL A CA 1
ATOM 844 C C . VAL A 1 106 ? 17.833 2.590 -4.445 1.00 85.69 106 VAL A C 1
ATOM 846 O O . VAL A 1 106 ? 18.043 1.663 -5.222 1.00 85.69 106 VAL A O 1
ATOM 849 N N . VAL A 1 107 ? 17.375 3.781 -4.839 1.00 85.06 107 VAL A N 1
ATOM 850 C CA . VAL A 1 107 ? 17.112 4.116 -6.244 1.00 85.06 107 VAL A CA 1
ATOM 851 C C . VAL A 1 107 ? 18.422 4.171 -7.036 1.00 85.06 107 VAL A C 1
ATOM 853 O O . VAL A 1 107 ? 18.498 3.590 -8.109 1.00 85.06 107 VAL A O 1
ATOM 856 N N . ALA A 1 108 ? 19.472 4.774 -6.475 1.00 84.00 108 ALA A N 1
ATOM 857 C CA . ALA A 1 108 ? 20.803 4.853 -7.072 1.00 84.00 108 ALA A CA 1
ATOM 858 C C . ALA A 1 108 ? 21.421 3.468 -7.285 1.00 84.00 108 ALA A C 1
ATOM 860 O O . ALA A 1 108 ? 21.941 3.191 -8.358 1.00 84.00 108 ALA A O 1
ATOM 861 N N . LYS A 1 109 ? 21.281 2.558 -6.314 1.00 87.19 109 LYS A N 1
ATOM 862 C CA . LYS A 1 109 ? 21.712 1.169 -6.497 1.00 87.19 109 LYS A CA 1
ATOM 863 C C . LYS A 1 109 ? 20.986 0.500 -7.669 1.00 87.19 109 LYS A C 1
ATOM 865 O O . LYS A 1 109 ? 21.601 -0.217 -8.446 1.00 87.19 109 LYS A O 1
ATOM 870 N N . GLN A 1 110 ? 19.687 0.758 -7.820 1.00 83.06 110 GLN A N 1
ATOM 871 C CA . GLN A 1 110 ? 18.936 0.228 -8.955 1.00 83.06 110 GLN A CA 1
ATOM 872 C C . GLN A 1 110 ? 19.410 0.824 -10.288 1.00 83.06 110 GLN A C 1
ATOM 874 O O . GLN A 1 110 ? 19.448 0.118 -11.288 1.00 83.06 110 GLN A O 1
ATOM 879 N N . MET A 1 111 ? 19.800 2.101 -10.290 1.00 78.62 111 MET A N 1
ATOM 880 C CA . MET A 1 111 ? 20.361 2.785 -11.458 1.00 78.62 111 MET A CA 1
ATOM 881 C C . MET A 1 111 ? 21.713 2.192 -11.885 1.00 78.62 111 MET A C 1
ATOM 883 O O . MET A 1 111 ? 21.977 2.107 -13.080 1.00 78.62 111 MET A O 1
ATOM 887 N N . GLU A 1 112 ? 22.547 1.753 -10.938 1.00 82.94 112 GLU A N 1
ATOM 888 C CA . GLU A 1 112 ? 23.824 1.079 -11.228 1.00 82.94 112 GLU A CA 1
ATOM 889 C C . GLU A 1 112 ? 23.631 -0.302 -11.877 1.00 82.94 112 GLU A C 1
ATOM 891 O O . GLU A 1 112 ? 24.446 -0.717 -12.698 1.00 82.94 112 GLU A O 1
ATOM 896 N N . GLU A 1 113 ? 22.550 -1.009 -11.536 1.00 81.25 113 GLU A N 1
ATOM 897 C CA . GLU A 1 113 ? 22.244 -2.337 -12.086 1.00 81.25 113 GLU A CA 1
ATOM 898 C C . GLU A 1 113 ? 21.678 -2.281 -13.519 1.00 81.25 113 GLU A C 1
ATOM 900 O O . GLU A 1 113 ? 21.788 -3.263 -14.253 1.00 81.25 113 GLU A O 1
ATOM 905 N N . THR A 1 114 ? 21.095 -1.150 -13.939 1.00 79.06 114 THR A N 1
ATOM 906 C CA . THR A 1 114 ? 20.445 -0.989 -15.255 1.00 79.06 114 THR A CA 1
ATOM 907 C C . THR A 1 114 ? 20.901 0.292 -15.977 1.00 79.06 114 THR A C 1
ATOM 909 O O . THR A 1 114 ? 20.153 1.275 -16.016 1.00 79.06 114 THR A O 1
ATOM 912 N N . PRO A 1 115 ? 22.113 0.311 -16.569 1.00 73.19 115 PRO A N 1
ATOM 913 C CA . PRO A 1 115 ? 22.677 1.504 -17.208 1.00 73.19 115 PRO A CA 1
ATOM 914 C C . PRO A 1 115 ? 22.053 1.852 -18.571 1.00 73.19 115 PRO A C 1
ATOM 916 O O . PRO A 1 115 ? 22.209 2.971 -19.049 1.00 73.19 115 PRO A O 1
ATOM 919 N N . GLU A 1 116 ? 21.355 0.919 -19.218 1.00 78.94 116 GLU A N 1
ATOM 920 C CA . GLU A 1 116 ? 20.764 1.131 -20.552 1.00 78.94 116 GLU A CA 1
ATOM 921 C C . GLU A 1 116 ? 19.431 1.904 -20.505 1.00 78.94 116 GLU A C 1
ATOM 923 O O . GLU A 1 116 ? 18.885 2.271 -21.543 1.00 78.94 116 GLU A O 1
ATOM 928 N N . GLY A 1 117 ? 18.924 2.193 -19.303 1.00 82.94 117 GLY A N 1
ATOM 929 C CA . GLY A 1 117 ? 17.583 2.724 -19.074 1.00 82.94 117 GLY A CA 1
ATOM 930 C C . GLY A 1 117 ? 16.616 1.632 -18.619 1.00 82.94 117 GLY A C 1
ATOM 931 O O . GLY A 1 117 ? 16.926 0.443 -18.650 1.00 82.94 117 GLY A O 1
ATOM 932 N N . ILE A 1 118 ? 15.445 2.044 -18.136 1.00 86.94 118 ILE A N 1
ATOM 933 C CA . ILE A 1 118 ? 14.477 1.131 -17.514 1.00 86.94 118 ILE A CA 1
ATOM 934 C C . ILE A 1 118 ? 13.241 1.007 -18.398 1.00 86.94 118 ILE A C 1
ATOM 936 O O . ILE A 1 118 ? 12.634 2.009 -18.788 1.00 86.94 118 ILE A O 1
ATOM 940 N N . THR A 1 119 ? 12.838 -0.231 -18.683 1.00 90.75 119 THR A N 1
ATOM 941 C CA . THR A 1 119 ? 11.604 -0.520 -19.427 1.00 90.75 119 THR A CA 1
ATOM 942 C C . THR A 1 119 ? 10.359 -0.310 -18.559 1.00 90.75 119 THR A C 1
ATOM 944 O O . THR A 1 119 ? 10.410 -0.367 -17.327 1.00 90.75 119 THR A O 1
ATOM 947 N N . LEU A 1 120 ? 9.186 -0.128 -19.180 1.00 89.81 120 LEU A N 1
ATOM 948 C CA . LEU A 1 120 ? 7.919 0.018 -18.448 1.00 89.81 120 LEU A CA 1
ATOM 949 C C . LEU A 1 120 ? 7.654 -1.164 -17.500 1.00 89.81 120 LEU A C 1
ATOM 951 O O . LEU A 1 120 ? 7.144 -0.982 -16.392 1.00 89.81 120 LEU A O 1
ATOM 955 N N . GLU A 1 121 ? 7.982 -2.385 -17.923 1.00 91.19 121 GLU A N 1
ATOM 956 C CA . GLU A 1 121 ? 7.760 -3.587 -17.120 1.00 91.19 121 GLU A CA 1
ATOM 957 C C . GLU A 1 121 ? 8.661 -3.640 -15.886 1.00 91.19 121 GLU A C 1
ATOM 959 O O . GLU A 1 121 ? 8.188 -3.980 -14.797 1.00 91.19 121 GLU A O 1
ATOM 964 N N . GLU A 1 122 ? 9.934 -3.278 -16.036 1.00 89.62 122 GLU A N 1
ATOM 965 C CA . GLU A 1 122 ? 10.890 -3.184 -14.932 1.00 89.62 122 GLU A CA 1
ATOM 966 C C . GLU A 1 122 ? 10.508 -2.061 -13.976 1.00 89.62 122 GLU A C 1
ATOM 968 O O . GLU A 1 122 ? 10.417 -2.296 -12.771 1.00 89.62 122 GLU A O 1
ATOM 973 N N . PHE A 1 123 ? 10.165 -0.881 -14.500 1.00 90.62 123 PHE A N 1
ATOM 974 C CA . PHE A 1 123 ? 9.693 0.243 -13.695 1.00 90.62 123 PHE A CA 1
ATOM 975 C C . PHE A 1 123 ? 8.470 -0.145 -12.857 1.00 90.62 123 PHE A C 1
ATOM 977 O O . PHE A 1 123 ? 8.458 0.019 -11.633 1.00 90.62 123 PHE A O 1
ATOM 984 N N . ARG A 1 124 ? 7.452 -0.745 -13.492 1.00 91.81 124 ARG A N 1
ATOM 985 C CA . ARG A 1 124 ? 6.270 -1.271 -12.794 1.00 91.81 124 ARG A CA 1
ATOM 986 C C . ARG A 1 124 ? 6.665 -2.284 -11.727 1.00 91.81 124 ARG A C 1
ATOM 988 O O . ARG A 1 124 ? 6.107 -2.253 -10.633 1.00 91.81 124 ARG A O 1
ATOM 995 N N . ARG A 1 125 ? 7.584 -3.204 -12.032 1.00 90.88 125 ARG A N 1
ATOM 996 C CA . ARG A 1 125 ? 8.017 -4.262 -11.108 1.00 90.88 125 ARG A CA 1
ATOM 997 C C . ARG A 1 125 ? 8.708 -3.679 -9.876 1.00 90.88 125 ARG A C 1
ATOM 999 O O . ARG A 1 125 ? 8.342 -4.077 -8.770 1.00 90.88 125 ARG A O 1
ATOM 1006 N N . LEU A 1 126 ? 9.615 -2.723 -10.065 1.00 89.75 126 LEU A N 1
ATOM 1007 C CA . LEU A 1 126 ? 10.355 -2.039 -9.002 1.00 89.75 126 LEU A CA 1
ATOM 1008 C C . LEU A 1 126 ? 9.423 -1.271 -8.067 1.00 89.75 126 LEU A C 1
ATOM 1010 O O . LEU A 1 126 ? 9.382 -1.543 -6.866 1.00 89.75 126 LEU A O 1
ATOM 1014 N N . ILE A 1 127 ? 8.587 -0.391 -8.627 1.00 90.62 127 ILE A N 1
ATOM 1015 C CA . ILE A 1 127 ? 7.602 0.369 -7.850 1.00 90.62 127 ILE A CA 1
ATOM 1016 C C . ILE A 1 127 ? 6.661 -0.580 -7.104 1.00 90.62 127 ILE A C 1
ATOM 1018 O O . ILE A 1 127 ? 6.398 -0.404 -5.914 1.00 90.62 127 ILE A O 1
ATOM 1022 N N . MET A 1 128 ? 6.158 -1.617 -7.778 1.00 88.19 128 MET A N 1
ATOM 1023 C CA . MET A 1 128 ? 5.272 -2.596 -7.153 1.00 88.19 128 MET A CA 1
ATOM 1024 C C . MET A 1 128 ? 5.953 -3.370 -6.029 1.00 88.19 128 MET A C 1
ATOM 1026 O O . MET A 1 128 ? 5.266 -3.788 -5.097 1.00 88.19 128 MET A O 1
ATOM 1030 N N . GLU A 1 129 ? 7.258 -3.615 -6.106 1.00 88.94 129 GLU A N 1
ATOM 1031 C CA . GLU A 1 129 ? 7.999 -4.260 -5.031 1.00 88.94 129 GLU A CA 1
ATOM 1032 C C . GLU A 1 129 ? 8.115 -3.348 -3.807 1.00 88.94 129 GLU A C 1
ATOM 1034 O O . GLU A 1 129 ? 7.800 -3.794 -2.699 1.00 88.94 129 GLU A O 1
ATOM 1039 N N . TRP A 1 130 ? 8.498 -2.084 -4.001 1.00 87.31 130 TRP A N 1
ATOM 1040 C CA . TRP A 1 130 ? 8.608 -1.101 -2.920 1.00 87.31 130 TRP A CA 1
ATOM 1041 C C . TRP A 1 130 ? 7.255 -0.858 -2.247 1.00 87.31 130 TRP A C 1
ATOM 1043 O O . TRP A 1 130 ? 7.096 -1.132 -1.056 1.00 87.31 130 TRP A O 1
ATOM 1053 N N . VAL A 1 131 ? 6.226 -0.527 -3.031 1.00 84.62 131 VAL A N 1
ATOM 1054 C CA . VAL A 1 131 ? 4.869 -0.282 -2.521 1.00 84.62 131 VAL A CA 1
ATOM 1055 C C . VAL A 1 131 ? 4.299 -1.519 -1.817 1.00 84.62 131 VAL A C 1
ATOM 1057 O O . VAL A 1 131 ? 3.602 -1.408 -0.807 1.00 84.62 131 VAL A O 1
ATOM 1060 N N . ARG A 1 132 ? 4.605 -2.734 -2.296 1.00 82.50 132 ARG A N 1
ATOM 1061 C CA . ARG A 1 132 ? 4.164 -3.974 -1.635 1.00 82.50 132 ARG A CA 1
ATOM 1062 C C . ARG A 1 132 ? 4.811 -4.159 -0.266 1.00 82.50 132 ARG A C 1
ATOM 1064 O O . ARG A 1 132 ? 4.126 -4.655 0.631 1.00 82.50 132 ARG A O 1
ATOM 1071 N N . LYS A 1 133 ? 6.093 -3.818 -0.100 1.00 79.25 133 LYS A N 1
ATOM 1072 C CA . LYS A 1 133 ? 6.778 -3.895 1.203 1.00 79.25 133 LYS A CA 1
ATOM 1073 C C . LYS A 1 133 ? 6.107 -2.947 2.204 1.00 79.25 133 LYS A C 1
ATOM 1075 O O . LYS A 1 133 ? 5.721 -3.399 3.284 1.00 79.25 133 LYS A O 1
ATOM 1080 N N . ASP A 1 134 ? 5.823 -1.714 1.788 1.00 76.69 134 ASP A N 1
ATOM 1081 C CA . ASP A 1 134 ? 5.161 -0.705 2.627 1.00 76.69 134 ASP A CA 1
ATOM 1082 C C . ASP A 1 134 ? 3.717 -1.084 2.991 1.00 76.69 134 ASP A C 1
ATOM 1084 O O . ASP A 1 134 ? 3.290 -0.964 4.146 1.00 76.69 134 ASP A O 1
ATOM 1088 N N . LEU A 1 135 ? 2.946 -1.577 2.015 1.00 73.69 135 LEU A N 1
ATOM 1089 C CA . LEU A 1 135 ? 1.557 -1.993 2.222 1.00 73.69 135 LEU A CA 1
ATOM 1090 C C . LEU A 1 135 ? 1.454 -3.211 3.132 1.00 73.69 135 LEU A C 1
ATOM 1092 O O . LEU A 1 135 ? 0.588 -3.236 4.004 1.00 73.69 135 LEU A O 1
ATOM 1096 N N . ARG A 1 136 ? 2.320 -4.218 2.959 1.00 74.06 136 ARG A N 1
ATOM 1097 C CA . ARG A 1 136 ? 2.300 -5.430 3.794 1.00 74.06 136 ARG A CA 1
ATOM 1098 C C . ARG A 1 136 ? 2.505 -5.100 5.263 1.00 74.06 136 ARG A C 1
ATOM 1100 O O . ARG A 1 136 ? 1.779 -5.638 6.094 1.00 74.06 136 ARG A O 1
ATOM 1107 N N . LEU A 1 137 ? 3.446 -4.209 5.571 1.00 68.19 137 LEU A N 1
ATOM 1108 C CA . LEU A 1 137 ? 3.730 -3.818 6.947 1.00 68.19 137 LEU A CA 1
ATOM 1109 C C . LEU A 1 137 ? 2.522 -3.119 7.585 1.00 68.19 137 LEU A C 1
ATOM 1111 O O . LEU A 1 137 ? 2.095 -3.480 8.682 1.00 68.19 137 LEU A O 1
ATOM 1115 N N . VAL A 1 138 ? 1.909 -2.171 6.870 1.00 69.38 138 VAL A N 1
ATOM 1116 C CA . VAL A 1 138 ? 0.712 -1.479 7.370 1.00 69.38 138 VAL A CA 1
ATOM 1117 C C . VAL A 1 138 ? -0.469 -2.425 7.509 1.00 69.38 138 VAL A C 1
ATOM 1119 O O . VAL A 1 138 ? -1.151 -2.400 8.528 1.00 69.38 138 VAL A O 1
ATOM 1122 N N . LEU A 1 139 ? -0.707 -3.284 6.524 1.00 71.81 139 LEU A N 1
ATOM 1123 C CA . LEU A 1 139 ? -1.828 -4.215 6.538 1.00 71.81 139 LEU A CA 1
ATOM 1124 C C . LEU A 1 139 ? -1.706 -5.239 7.669 1.00 71.81 139 LEU A C 1
ATOM 1126 O O . LEU A 1 139 ? -2.699 -5.511 8.340 1.00 71.81 139 LEU A O 1
ATOM 1130 N N . ALA A 1 140 ? -0.499 -5.755 7.918 1.00 72.56 140 ALA A N 1
ATOM 1131 C CA . ALA A 1 140 ? -0.226 -6.670 9.022 1.00 72.56 140 ALA A CA 1
ATOM 1132 C C . ALA A 1 140 ? -0.511 -6.012 10.379 1.00 72.56 140 ALA A C 1
ATOM 1134 O O . ALA A 1 140 ? -1.215 -6.592 11.206 1.00 72.56 140 ALA A O 1
ATOM 1135 N N . ASN A 1 141 ? -0.046 -4.775 10.577 1.00 73.94 141 ASN A N 1
ATOM 1136 C CA . ASN A 1 141 ? -0.300 -4.028 11.809 1.00 73.94 141 ASN A CA 1
ATOM 1137 C C . ASN A 1 141 ? -1.795 -3.736 11.998 1.00 73.94 141 ASN A C 1
ATOM 1139 O O . ASN A 1 141 ? -2.339 -3.969 13.079 1.00 73.94 141 ASN A O 1
ATOM 1143 N N . LYS A 1 142 ? -2.490 -3.296 10.940 1.00 71.88 142 LYS A N 1
ATOM 1144 C CA . LYS A 1 142 ? -3.938 -3.040 10.983 1.00 71.88 142 LYS A CA 1
ATOM 1145 C C . LYS A 1 142 ? -4.730 -4.309 11.302 1.00 71.88 142 LYS A C 1
ATOM 1147 O O . LYS A 1 142 ? -5.620 -4.292 12.154 1.00 71.88 142 LYS A O 1
ATOM 1152 N N . ALA A 1 143 ? -4.392 -5.421 10.646 1.00 74.12 143 ALA A N 1
ATOM 1153 C CA . ALA A 1 143 ? -5.039 -6.709 10.870 1.00 74.12 143 ALA A CA 1
ATOM 1154 C C . ALA A 1 143 ? -4.804 -7.204 12.302 1.00 74.12 143 ALA A C 1
ATOM 1156 O O . ALA A 1 143 ? -5.749 -7.651 12.946 1.00 74.12 143 ALA A O 1
ATOM 1157 N N . ALA A 1 144 ? -3.588 -7.059 12.838 1.00 76.06 144 ALA A N 1
ATOM 1158 C CA . ALA A 1 144 ? -3.281 -7.423 14.218 1.00 76.06 144 ALA A CA 1
ATOM 1159 C C . ALA A 1 144 ? -4.144 -6.643 15.225 1.00 76.06 144 ALA A C 1
ATOM 1161 O O . ALA A 1 144 ? -4.730 -7.245 16.127 1.00 76.06 144 ALA A O 1
ATOM 1162 N N . VAL A 1 145 ? -4.294 -5.324 15.040 1.00 78.00 145 VAL A N 1
ATOM 1163 C CA . VA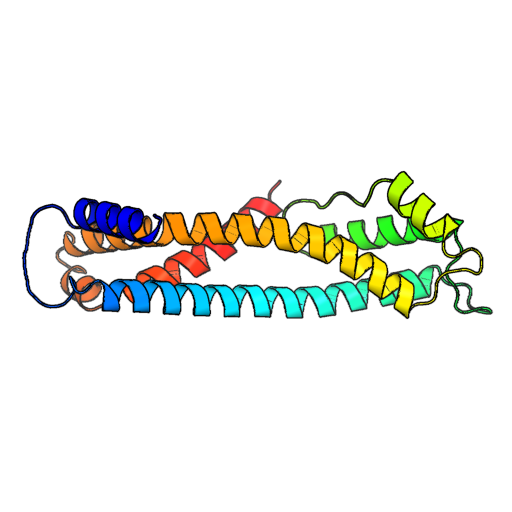L A 1 145 ? -5.162 -4.496 15.894 1.00 78.00 145 VAL A CA 1
ATOM 1164 C C . VAL A 1 145 ? -6.626 -4.924 15.775 1.00 78.00 145 VAL A C 1
ATOM 1166 O O . VAL A 1 145 ? -7.295 -5.076 16.796 1.00 78.00 145 VAL A O 1
ATOM 1169 N N . ALA A 1 146 ? -7.128 -5.161 14.559 1.00 76.38 146 ALA A N 1
ATOM 1170 C CA . ALA A 1 146 ? -8.508 -5.599 14.347 1.00 76.38 146 ALA A CA 1
ATOM 1171 C C . ALA A 1 146 ? -8.787 -6.964 15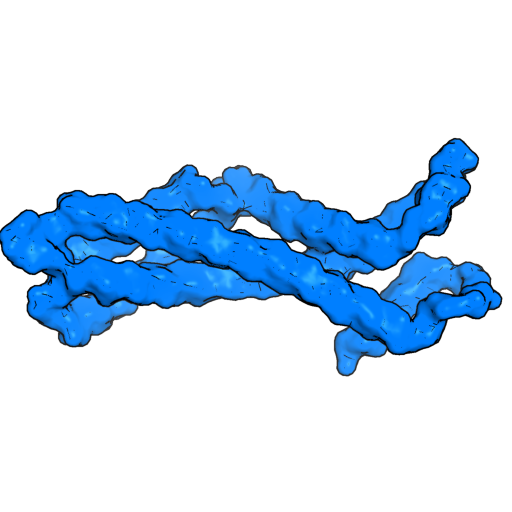.001 1.00 76.38 146 ALA A C 1
ATOM 1173 O O . ALA A 1 146 ? -9.777 -7.105 15.715 1.00 76.38 146 ALA A O 1
ATOM 1174 N N . ILE A 1 147 ? -7.885 -7.937 14.837 1.00 75.75 147 ILE A N 1
ATOM 1175 C CA . ILE A 1 147 ? -7.990 -9.280 15.432 1.00 75.75 147 ILE A CA 1
ATOM 1176 C C . ILE A 1 147 ? -8.004 -9.214 16.966 1.00 75.75 147 ILE A C 1
ATOM 1178 O O . ILE A 1 147 ? -8.721 -9.979 17.609 1.00 75.75 147 ILE A O 1
ATOM 1182 N N . MET A 1 148 ? -7.237 -8.298 17.562 1.00 77.19 148 MET A N 1
ATOM 1183 C CA . MET A 1 148 ? -7.165 -8.125 19.016 1.00 77.19 148 MET A CA 1
ATOM 1184 C C . MET A 1 148 ? -8.384 -7.382 19.581 1.00 77.19 148 MET A C 1
ATOM 1186 O O . MET A 1 148 ? -8.936 -7.778 20.607 1.00 77.19 148 MET A O 1
ATOM 1190 N N . ALA A 1 149 ? -8.814 -6.303 18.925 1.00 81.56 149 ALA A N 1
ATOM 1191 C CA . ALA A 1 149 ? -9.852 -5.418 19.446 1.00 81.56 149 ALA A CA 1
ATOM 1192 C C . ALA A 1 149 ? -11.276 -5.893 19.125 1.00 81.56 149 ALA A C 1
ATOM 1194 O O . ALA A 1 149 ? -12.181 -5.686 19.934 1.00 81.56 149 ALA A O 1
ATOM 1195 N N . ALA A 1 150 ? -11.499 -6.541 17.977 1.00 79.75 150 ALA A N 1
ATOM 1196 C CA . ALA A 1 150 ? -12.844 -6.919 17.551 1.00 79.75 150 ALA A CA 1
ATOM 1197 C C . ALA A 1 150 ? -13.551 -7.888 18.515 1.00 79.75 150 ALA A C 1
ATOM 1199 O O . ALA A 1 150 ? -14.714 -7.625 18.831 1.00 79.75 150 ALA A O 1
ATOM 1200 N N . PRO A 1 151 ? -12.900 -8.943 19.058 1.00 73.38 151 PRO A N 1
ATOM 1201 C CA . PRO A 1 151 ? -13.535 -9.807 20.048 1.00 73.38 151 PRO A CA 1
ATOM 1202 C C . PRO A 1 151 ? -13.963 -9.050 21.305 1.00 73.38 151 PRO A C 1
ATOM 1204 O O . PRO A 1 151 ? -15.066 -9.256 21.806 1.00 73.38 151 PRO A O 1
ATOM 1207 N N . LEU A 1 152 ? -13.111 -8.138 21.787 1.00 78.88 152 LEU A N 1
ATOM 1208 C CA . LEU A 1 152 ? -13.395 -7.327 22.968 1.00 78.88 152 LEU A CA 1
ATOM 1209 C C . LEU A 1 152 ? -14.598 -6.413 22.722 1.00 78.88 152 LEU A C 1
ATOM 1211 O O . LEU A 1 152 ? -15.545 -6.443 23.503 1.00 78.88 152 LEU A O 1
ATOM 1215 N N . LEU A 1 153 ? -14.603 -5.663 21.614 1.00 81.00 153 LEU A N 1
ATOM 1216 C CA . LEU A 1 153 ? -15.709 -4.766 21.258 1.00 81.00 153 LEU A CA 1
ATOM 1217 C C . LEU A 1 153 ? -17.026 -5.510 21.066 1.00 81.00 153 LEU A C 1
ATOM 1219 O O . LEU A 1 153 ? -18.088 -5.039 21.465 1.00 81.00 153 LEU A O 1
ATOM 1223 N N . ALA A 1 154 ? -16.981 -6.685 20.461 1.00 79.19 154 ALA A N 1
ATOM 1224 C CA . ALA A 1 154 ? -18.185 -7.436 20.194 1.00 79.19 154 ALA A CA 1
ATOM 1225 C C . ALA A 1 154 ? -18.769 -8.106 21.448 1.00 79.19 154 ALA A C 1
ATOM 1227 O O . ALA A 1 154 ? -19.990 -8.197 21.574 1.00 79.19 154 ALA A O 1
ATOM 1228 N N . VAL A 1 155 ? -17.938 -8.543 22.403 1.00 79.38 155 VAL A N 1
ATOM 1229 C CA . VAL A 1 155 ? -18.449 -9.044 23.691 1.00 79.38 155 VAL A CA 1
ATOM 1230 C C . VAL A 1 155 ? -18.994 -7.901 24.544 1.00 79.38 155 VAL A C 1
ATOM 1232 O O . VAL A 1 155 ? -20.079 -8.042 25.110 1.00 79.38 155 VAL A O 1
ATOM 1235 N N . THR A 1 156 ? -18.306 -6.756 24.608 1.00 81.06 156 THR A N 1
ATOM 1236 C CA . THR A 1 156 ? -18.780 -5.602 25.389 1.00 81.06 156 THR A CA 1
ATOM 1237 C C . THR A 1 156 ? -20.095 -5.056 24.842 1.00 81.06 156 THR A C 1
ATOM 1239 O O . THR A 1 156 ? -21.034 -4.850 25.609 1.00 81.06 156 THR A O 1
ATOM 1242 N N . THR A 1 157 ? -20.215 -4.905 23.523 1.00 79.81 157 THR A N 1
ATOM 1243 C CA . THR A 1 157 ? -21.449 -4.427 22.874 1.00 79.81 157 THR A CA 1
ATOM 1244 C C . THR A 1 157 ? -22.595 -5.420 23.015 1.00 79.81 157 THR A C 1
ATOM 1246 O O . THR A 1 157 ? -23.718 -5.009 23.309 1.00 79.81 157 THR A O 1
ATOM 1249 N N . LYS A 1 158 ? -22.331 -6.729 22.902 1.00 76.25 158 LYS A N 1
ATOM 1250 C CA . LYS A 1 158 ? -23.353 -7.754 23.148 1.00 76.25 158 LYS A CA 1
ATOM 1251 C C . LYS A 1 158 ? -23.813 -7.773 24.609 1.00 76.25 158 LYS A C 1
ATOM 1253 O O . LYS A 1 158 ? -25.006 -7.915 24.863 1.00 76.25 158 LYS A O 1
ATOM 1258 N N . SER A 1 159 ? -22.896 -7.610 25.563 1.00 81.69 159 SER A N 1
ATOM 1259 C CA . SER A 1 159 ? -23.223 -7.535 26.993 1.00 81.69 159 SER A CA 1
ATOM 1260 C C . SER A 1 159 ? -24.050 -6.287 27.322 1.00 81.69 159 SER A C 1
ATOM 1262 O O . SER A 1 159 ? -25.095 -6.396 27.959 1.00 81.69 159 SER A O 1
ATOM 1264 N N . ALA A 1 160 ? -23.654 -5.121 26.805 1.00 81.81 160 ALA A N 1
ATOM 1265 C CA . ALA A 1 160 ? -24.385 -3.869 26.992 1.00 81.81 160 ALA A CA 1
ATOM 1266 C C . ALA A 1 160 ? -25.778 -3.905 26.340 1.00 81.81 160 ALA A C 1
ATOM 1268 O O . ALA A 1 160 ? -26.765 -3.531 26.966 1.00 81.81 160 ALA A O 1
ATOM 1269 N N . GLY A 1 161 ? -25.887 -4.417 25.109 1.00 79.06 161 GLY A N 1
ATOM 1270 C CA . GLY A 1 161 ? -27.163 -4.510 24.396 1.00 79.06 161 GLY A CA 1
ATOM 1271 C C . GLY A 1 161 ? -28.184 -5.412 25.095 1.00 79.06 161 GLY A C 1
ATOM 1272 O O . GLY A 1 161 ? -29.371 -5.097 25.092 1.00 79.06 161 GLY A O 1
ATOM 1273 N N . ARG A 1 162 ? -27.732 -6.484 25.761 1.00 74.75 162 ARG A N 1
ATOM 1274 C CA . ARG A 1 162 ? -28.588 -7.367 26.577 1.00 74.75 162 ARG A CA 1
ATOM 1275 C C . ARG A 1 162 ? -29.200 -6.681 27.796 1.00 74.75 162 ARG A C 1
ATOM 1277 O O . ARG A 1 162 ? -30.281 -7.075 28.215 1.00 74.75 162 ARG A O 1
ATOM 1284 N N . GLN A 1 163 ? -28.531 -5.674 28.358 1.00 81.00 163 GLN A N 1
ATOM 1285 C CA . GLN A 1 163 ? -29.027 -4.945 29.530 1.00 81.00 163 GLN A CA 1
ATOM 1286 C C . GLN A 1 163 ? -30.154 -3.963 29.185 1.00 81.00 163 GLN A C 1
ATOM 1288 O O . GLN A 1 163 ? -30.839 -3.475 30.081 1.00 81.00 163 GLN A O 1
ATOM 1293 N N . VAL A 1 164 ? -30.375 -3.674 27.900 1.00 78.75 164 VAL A N 1
ATOM 1294 C CA . VAL A 1 164 ? -31.420 -2.749 27.463 1.00 78.75 164 VAL A CA 1
ATOM 1295 C C . VAL A 1 164 ? -32.727 -3.524 27.231 1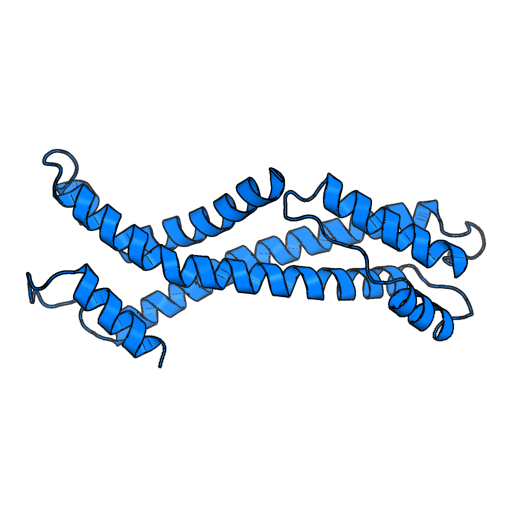.00 78.75 164 VAL A C 1
ATOM 1297 O O . VAL A 1 164 ? -32.779 -4.338 26.305 1.00 78.75 164 VAL A O 1
ATOM 1300 N N . PRO A 1 165 ? -33.820 -3.248 27.976 1.00 74.81 165 PRO A N 1
ATOM 1301 C CA . PRO A 1 165 ? -35.043 -4.065 27.950 1.00 74.81 165 PRO A CA 1
ATOM 1302 C C . PRO A 1 165 ? -35.673 -4.203 26.560 1.00 74.81 165 PRO A C 1
ATOM 1304 O O . PRO A 1 165 ? -36.271 -5.223 26.231 1.00 74.81 165 PRO A O 1
ATOM 1307 N N . ARG A 1 166 ? -35.534 -3.165 25.726 1.00 80.81 166 ARG A N 1
ATOM 1308 C CA . ARG A 1 166 ? -36.187 -3.080 24.414 1.00 80.81 166 ARG A CA 1
ATOM 1309 C C . ARG A 1 166 ? -35.419 -3.778 23.291 1.00 80.81 166 ARG A C 1
ATOM 1311 O O . ARG A 1 166 ? -36.038 -4.235 22.338 1.00 80.81 166 ARG A O 1
ATOM 1318 N N . VAL A 1 167 ? -34.090 -3.848 23.380 1.00 80.50 167 VAL A N 1
ATOM 1319 C CA . VAL A 1 167 ? -33.234 -4.419 22.317 1.00 80.50 167 VAL A CA 1
ATOM 1320 C C . VAL A 1 167 ? -32.505 -5.689 22.745 1.00 80.50 167 VAL A C 1
ATOM 1322 O O . VAL A 1 167 ? -32.035 -6.426 21.881 1.00 80.50 167 VAL A O 1
ATOM 1325 N N . GLY A 1 168 ? -32.466 -6.000 24.042 1.00 77.31 168 GLY A N 1
ATOM 1326 C CA . GLY A 1 168 ? -31.798 -7.182 24.586 1.00 77.31 168 GLY A CA 1
ATOM 1327 C C . GLY A 1 168 ? -32.192 -8.495 23.903 1.00 77.31 168 GLY A C 1
ATOM 1328 O O . GLY A 1 168 ? -31.293 -9.200 23.436 1.00 77.31 168 GLY A O 1
ATOM 1329 N N . PRO A 1 169 ? -33.497 -8.788 23.715 1.00 79.88 169 PRO A N 1
ATOM 1330 C CA . PRO A 1 169 ? -33.932 -10.003 23.023 1.00 79.88 169 PRO A CA 1
ATOM 1331 C C . PRO A 1 169 ? -33.479 -10.076 21.557 1.00 79.88 169 PRO A C 1
ATOM 1333 O O . PRO A 1 169 ? -33.270 -11.164 21.024 1.00 79.88 169 PRO A O 1
ATOM 1336 N N . ALA A 1 170 ? -33.326 -8.931 20.886 1.00 81.69 170 ALA A N 1
ATOM 1337 C CA . ALA A 1 170 ? -32.869 -8.877 19.499 1.00 81.69 170 ALA A CA 1
ATOM 1338 C C . ALA A 1 170 ? -31.350 -9.083 19.401 1.00 81.69 170 ALA A C 1
ATOM 1340 O O . ALA A 1 170 ? -30.887 -9.889 18.597 1.00 81.69 170 ALA A O 1
ATOM 1341 N N . VAL A 1 171 ? -30.575 -8.409 20.257 1.00 77.81 171 VAL A N 1
ATOM 1342 C CA . VAL A 1 171 ? -29.104 -8.510 20.297 1.00 77.81 171 VAL A CA 1
ATOM 1343 C C . VAL A 1 171 ? -28.645 -9.914 20.697 1.00 77.81 171 VAL A C 1
ATOM 1345 O O . VAL A 1 171 ? -27.618 -10.401 20.222 1.00 77.81 171 VAL A O 1
ATOM 1348 N N . GLU A 1 172 ? -29.413 -10.603 21.538 1.00 78.12 172 GLU A N 1
ATOM 1349 C CA . GLU A 1 172 ? -29.119 -11.977 21.932 1.00 78.12 172 GLU A CA 1
ATOM 1350 C C . GLU A 1 172 ? -29.185 -12.965 20.760 1.00 78.12 172 GLU A C 1
ATOM 1352 O O . GLU A 1 172 ? -28.292 -13.810 20.631 1.00 78.12 172 GLU A O 1
ATOM 1357 N N . LYS A 1 173 ? -30.183 -12.808 19.878 1.00 81.31 173 LYS A N 1
ATOM 1358 C CA . LYS A 1 173 ? -30.367 -13.649 18.685 1.00 81.31 173 LYS A CA 1
ATOM 1359 C C . LYS A 1 173 ? -29.245 -13.487 17.664 1.00 81.31 173 LYS A C 1
ATOM 1361 O O . LYS A 1 173 ? -29.019 -14.395 16.869 1.00 81.31 173 LYS A O 1
ATOM 1366 N N . VAL A 1 174 ? -28.533 -12.358 17.675 1.00 77.25 174 VAL A N 1
ATOM 1367 C CA . VAL A 1 174 ? -27.411 -12.139 16.760 1.00 77.25 174 VAL A CA 1
ATOM 1368 C C . VAL A 1 174 ? -26.231 -13.013 17.191 1.00 77.25 174 VAL A C 1
ATOM 1370 O O . VAL A 1 174 ? -25.737 -12.871 18.318 1.00 77.25 174 VAL A O 1
ATOM 1373 N N . PRO A 1 175 ? -25.713 -13.894 16.315 1.00 77.06 175 PRO A N 1
ATOM 1374 C CA . PRO A 1 175 ? -24.530 -14.673 16.625 1.00 77.06 175 PRO A CA 1
ATOM 1375 C C . PRO A 1 175 ? -23.360 -13.739 16.924 1.00 77.06 175 PRO A C 1
ATOM 1377 O O . PRO A 1 175 ? -22.994 -12.888 16.117 1.00 77.06 175 PRO A O 1
ATOM 1380 N N . THR A 1 176 ? -22.728 -13.935 18.077 1.00 73.94 176 THR A N 1
ATOM 1381 C CA . THR A 1 176 ? -21.476 -13.263 18.436 1.00 73.94 176 THR A CA 1
ATOM 1382 C C . THR A 1 176 ? -20.420 -13.319 17.310 1.00 73.94 176 THR A C 1
ATOM 1384 O O . THR A 1 176 ? -19.831 -12.274 17.041 1.00 73.94 176 THR A O 1
ATOM 1387 N N . PRO A 1 177 ? -20.228 -14.444 16.573 1.00 74.00 177 PRO A N 1
ATOM 1388 C CA . PRO A 1 177 ? -19.375 -14.476 15.374 1.00 74.00 177 PRO A CA 1
ATOM 1389 C C . PRO A 1 177 ? -19.609 -13.355 14.370 1.00 74.00 177 PRO A C 1
ATOM 1391 O O . PRO A 1 177 ? -18.668 -12.790 13.820 1.00 74.00 177 PRO A O 1
ATOM 1394 N N . LEU A 1 178 ? -20.876 -13.038 14.125 1.00 75.38 178 LEU A N 1
ATOM 1395 C CA . LEU A 1 178 ? -21.255 -12.072 13.114 1.00 75.38 178 LEU A CA 1
ATOM 1396 C C . LEU A 1 178 ? -20.853 -10.666 13.564 1.00 75.38 178 LEU A C 1
ATOM 1398 O O . LEU A 1 178 ? -20.215 -9.940 12.807 1.00 75.38 178 LEU A O 1
ATOM 1402 N N . LEU A 1 179 ? -21.107 -10.322 14.832 1.00 77.62 179 LEU A N 1
ATOM 1403 C CA . LEU A 1 179 ? -20.642 -9.056 15.408 1.00 77.62 179 LEU A CA 1
ATOM 1404 C C . LEU A 1 179 ? -19.118 -8.920 15.292 1.00 77.62 179 LEU A C 1
ATOM 1406 O O . LEU A 1 179 ? -18.627 -7.851 14.950 1.00 77.62 179 LEU A O 1
ATOM 1410 N N . PHE A 1 180 ? -18.369 -10.005 15.496 1.00 74.81 180 PHE A N 1
ATOM 1411 C CA . PHE A 1 180 ? -16.903 -9.997 15.420 1.00 74.81 180 PHE A CA 1
ATOM 1412 C C . PHE A 1 180 ? -16.427 -9.630 14.018 1.00 74.81 180 PHE A C 1
ATOM 1414 O O . PHE A 1 180 ? -15.538 -8.789 13.873 1.00 74.81 180 PHE A O 1
ATOM 1421 N N . THR A 1 181 ? -17.042 -10.226 12.994 1.00 75.81 181 THR A N 1
ATOM 1422 C CA . THR A 1 181 ? -16.720 -9.914 11.596 1.00 75.81 181 THR A CA 1
ATOM 1423 C C . THR A 1 181 ? -17.027 -8.454 11.274 1.00 75.81 181 THR A C 1
ATOM 1425 O O . THR A 1 181 ? -16.177 -7.762 10.718 1.00 75.81 181 THR A O 1
ATOM 1428 N N . VAL A 1 182 ? -18.186 -7.948 11.711 1.00 81.12 182 VAL A N 1
ATOM 1429 C CA . VAL A 1 182 ? -18.598 -6.554 11.499 1.00 81.12 182 VAL A CA 1
ATOM 1430 C C . VAL A 1 182 ? -17.632 -5.586 12.181 1.00 81.12 182 VAL A C 1
ATOM 1432 O O . VAL A 1 182 ? -17.173 -4.642 11.543 1.00 81.12 182 VAL A O 1
ATOM 1435 N N . PHE A 1 183 ? -17.258 -5.832 13.441 1.00 82.19 183 PHE A N 1
ATOM 1436 C CA . PHE A 1 183 ? -16.294 -4.986 14.147 1.00 82.19 183 PHE A CA 1
ATOM 1437 C C . PHE A 1 183 ? -14.890 -5.078 13.552 1.00 82.19 183 PHE A C 1
ATOM 1439 O O . PHE A 1 183 ? -14.222 -4.056 13.458 1.00 82.19 183 PHE A O 1
ATOM 1446 N N . SER A 1 184 ? -14.439 -6.256 13.114 1.00 77.69 184 SER A N 1
ATOM 1447 C CA . SER A 1 184 ? -13.119 -6.415 12.486 1.00 77.69 184 SER A CA 1
ATOM 1448 C C . SER A 1 184 ? -13.022 -5.613 11.191 1.00 77.69 184 SER A C 1
ATOM 1450 O O . SER A 1 184 ? -12.082 -4.841 11.006 1.00 77.69 184 SER A O 1
ATOM 1452 N N . VAL A 1 185 ? -14.023 -5.757 10.317 1.00 77.62 185 VAL A N 1
ATOM 1453 C CA . VAL A 1 185 ? -14.116 -5.013 9.055 1.00 77.62 185 VAL A CA 1
ATOM 1454 C C . VAL A 1 185 ? -14.254 -3.516 9.333 1.00 77.62 185 VAL A C 1
ATOM 1456 O O . VAL A 1 185 ? -13.502 -2.716 8.781 1.00 77.62 185 VAL A O 1
ATOM 1459 N N . GLY A 1 186 ? -15.147 -3.133 10.250 1.00 83.81 186 GLY A N 1
ATOM 1460 C CA . GLY A 1 186 ? -15.346 -1.741 10.647 1.00 83.81 186 GLY A CA 1
ATOM 1461 C C . GLY A 1 186 ? -14.080 -1.094 11.211 1.00 83.81 186 GLY A C 1
ATOM 1462 O O . GLY A 1 186 ? -13.766 0.037 10.853 1.00 83.81 186 GLY A O 1
ATOM 1463 N N . LEU A 1 187 ? -13.312 -1.809 12.039 1.00 81.62 187 LEU A N 1
ATOM 1464 C CA . LEU A 1 187 ? -12.035 -1.330 12.572 1.00 81.62 187 LEU A CA 1
ATOM 1465 C C . LEU A 1 187 ? -10.977 -1.158 11.482 1.00 81.62 187 LEU A C 1
ATOM 1467 O O . LEU A 1 187 ? -10.252 -0.166 11.529 1.00 81.62 187 LEU A O 1
ATOM 1471 N N . MET A 1 188 ? -10.892 -2.072 10.506 1.00 74.81 188 MET A N 1
ATOM 1472 C CA . MET A 1 188 ? -9.967 -1.911 9.377 1.00 74.81 188 MET A CA 1
ATOM 1473 C C . MET A 1 188 ? -10.264 -0.621 8.601 1.00 74.81 188 MET A C 1
ATOM 1475 O O . MET A 1 188 ? -9.354 0.174 8.385 1.00 74.81 188 MET A O 1
ATOM 1479 N N . PHE A 1 189 ? -11.536 -0.364 8.277 1.00 74.38 189 PHE A N 1
ATOM 1480 C CA . PHE A 1 189 ? -11.942 0.853 7.564 1.00 74.38 189 PHE A CA 1
ATOM 1481 C C . PHE A 1 189 ? -11.806 2.128 8.410 1.00 74.38 189 PHE A C 1
ATOM 1483 O O . PHE A 1 189 ? -11.368 3.164 7.914 1.00 74.38 189 PHE A O 1
ATOM 1490 N N . LEU A 1 190 ? -12.136 2.082 9.705 1.00 75.81 190 LEU A N 1
ATOM 1491 C CA . LEU A 1 190 ? -11.969 3.230 10.607 1.00 75.81 190 LEU A CA 1
ATOM 1492 C C . LEU A 1 190 ? -10.502 3.656 10.731 1.00 75.81 190 LEU A C 1
ATOM 1494 O O . LEU A 1 190 ? -10.222 4.847 10.886 1.00 75.81 190 LEU A O 1
ATOM 1498 N N . GLN A 1 191 ? -9.567 2.705 10.663 1.00 69.00 191 GLN A N 1
ATOM 1499 C CA . GLN A 1 191 ? -8.137 3.006 10.654 1.00 69.00 191 GLN A CA 1
ATOM 1500 C C . GLN A 1 191 ? -7.704 3.723 9.366 1.00 69.00 191 GLN A C 1
ATOM 1502 O O . GLN A 1 191 ? -6.816 4.570 9.440 1.00 69.00 191 GLN A O 1
ATOM 1507 N N . ASP A 1 192 ? -8.342 3.459 8.220 1.00 65.62 192 ASP A N 1
ATOM 1508 C CA . ASP A 1 192 ? -8.089 4.194 6.969 1.00 65.62 192 ASP A CA 1
ATOM 1509 C C . ASP A 1 192 ? -8.536 5.658 7.075 1.00 65.62 192 ASP A C 1
ATOM 1511 O O . ASP A 1 192 ? -7.773 6.565 6.745 1.00 65.62 192 ASP A O 1
ATOM 1515 N N . ILE A 1 193 ? -9.733 5.904 7.624 1.00 60.91 193 ILE A N 1
ATOM 1516 C CA . ILE A 1 193 ? -10.284 7.263 7.781 1.00 60.91 193 ILE A CA 1
ATOM 1517 C C . ILE A 1 193 ? -9.431 8.108 8.734 1.00 60.91 193 ILE A C 1
ATOM 1519 O O . ILE A 1 193 ? -9.210 9.291 8.482 1.00 60.91 193 ILE A O 1
ATOM 1523 N N . ARG A 1 194 ? -8.947 7.522 9.839 1.00 58.81 194 ARG A N 1
ATOM 1524 C CA . ARG A 1 194 ? -8.074 8.248 10.778 1.00 58.81 194 ARG A CA 1
ATOM 1525 C C . ARG A 1 194 ? -6.714 8.555 10.171 1.00 58.81 194 ARG A C 1
ATOM 1527 O O . ARG A 1 194 ? -6.197 9.640 10.403 1.00 58.81 194 ARG A O 1
ATOM 1534 N N . ALA A 1 195 ? -6.157 7.621 9.403 1.00 56.31 195 ALA A N 1
ATOM 1535 C CA . ALA A 1 195 ? -4.857 7.812 8.780 1.00 56.31 195 ALA A CA 1
ATOM 1536 C C . ALA A 1 195 ? -4.874 8.868 7.665 1.00 56.31 195 ALA A C 1
ATOM 1538 O O . ALA A 1 195 ? -3.862 9.519 7.463 1.00 56.31 195 ALA A O 1
ATOM 1539 N N . GLY A 1 196 ? -6.006 9.072 6.982 1.00 53.53 196 GLY A N 1
ATOM 1540 C CA . GLY A 1 196 ? -6.157 10.139 5.985 1.00 53.53 196 GLY A CA 1
ATOM 1541 C C . GLY A 1 196 ? -6.403 11.542 6.559 1.00 53.53 196 GLY A C 1
ATOM 1542 O O . GLY A 1 196 ? -6.564 12.480 5.786 1.00 53.53 196 GLY A O 1
ATOM 1543 N N . LYS A 1 197 ? -6.495 11.697 7.889 1.00 47.16 197 LYS A N 1
ATOM 1544 C CA . LYS A 1 197 ? -6.731 12.992 8.556 1.00 47.16 197 LYS A CA 1
ATOM 1545 C C . LYS A 1 197 ? -5.468 13.645 9.137 1.00 47.16 197 LYS A C 1
ATOM 1547 O O . LYS A 1 197 ? -5.599 14.715 9.728 1.00 47.16 197 LYS A O 1
ATOM 1552 N N . GLN A 1 198 ? -4.304 13.008 9.021 1.00 39.41 198 GLN A N 1
ATOM 1553 C CA . GLN A 1 198 ? -3.004 13.571 9.410 1.00 39.41 198 GLN A CA 1
ATOM 1554 C C . GLN A 1 198 ? -2.251 14.044 8.175 1.00 39.41 198 GLN A C 1
ATOM 1556 O O . GLN A 1 198 ? -1.617 15.112 8.286 1.00 39.41 198 GLN A O 1
#

pLDDT: mean 74.75, std 13.46, range [39.41, 93.25]

Organism: Oryza sativa subsp. japonica (NCBI:txid39947)

Foldseek 3Di:
DVLVVVVVVVDVLVPPDDPDDDCPDSVNVVVLLVVLVVLLCVVLVVVVVVVLVVLLVLLVVLLVVQADPVPSFHALVCLVVSQVSSLVVCLVPQQFARDDGDDPVVSVVVCVVDVPGHHSVRSSVVSCVVVVVVSVVVSVVQLVCLSVVLLVVLSVVLVVQLVDPPRNVVSVPDPSSVSSSVSSVVSSVVNSNVNNVD

Sequence (198 aa):
MMAQFFCRMWDRAQGNRSRSSFSSCPCMQWLQLVTNVNVLFRVTYLSLIIGKLYVVRICDKVFTELSDKNTQLLDISSLHVATLMVYNSINKQLAGPHKDPPCMNVVAKQMEETPEGITLEEFRRLIMEWVRKDLRLVLANKAAVAIMAAPLLAVTTKSAGRQVPRVGPAVEKVPTPLLFTVFSVGLMFLQDIRAGKQ

Radius of gyration: 23.51 Å; chains: 1; bounding box: 60×40×65 Å

Secondary structure (DSSP, 8-state):
-HHHHHHHHHHHHH-S----TTS--HHHHHHHHHHHHHHHHHHHHHHHHHHHHHHHHHHHHHHHHHS-TTT--B-HHHHHHHHHHHHHHHHHHS-SSPPPPPPHHHHHHHHHH-TT-B-HHHHHHHHHHHHHHHHHHHHHHHHHHHHHHHHHHHHHHHHHHHTSTTTHHHHHHS-HHHHHHHHHHHHHHHHHHHHTT-